Protein AF-A0A382SR97-F1 (afdb_monomer_lite)

pLDDT: mean 84.83, std 18.19, range [23.77, 98.75]

Secondary structure (DSSP, 8-state):
--BTTS-EEBSS-BPPPPEEEB--TT-B-SEE-TTT-EEBSPPSS-B-TT-EEEETTS-EEEE-S-B-TT-SEE-EEEESSPBPTT-EEEE-EEEEBPPP---BBSS-B---EEEB--TT-B-TT-SEEEBSPPSS-B-TT-EEE-TTS-EEEESS-B-TT--EEEEEEESS-B-TTPEEEEEEEEEBSPPSS---TT-EEEBTTS-EEEESS-PPTT-SEEEEEESS-B-TTPBB----SPB-TT-EEEETTS-EEEESS-B-TT-SEEEEEESS-B-TTPEEEETT---TTTTGGGTS--------

Organism: NCBI:txid408172

Radius of gyration: 26.53 Å; chains: 1; bounding box: 57×34×73 Å

Sequence (308 aa):
IKLVSEPITSNGSKSASNSVSVNNSAGYAIGDYTSSGITVDATSAAFSSSDKIYFDNGAVFTVSANANSGVTTLYGTLADASLTNDETGFEAGTFSISSTVSLTAAASATAKSAQINYSSGYSNGATELTVDSLGAALSSGDVFRFGNGATFTLSANAAQNATTLTGTLSGGAVADDEVGYLVQNITVGSNSYDFAIGDRIRFANGGILNLTTNPASSATTLTGSLSHDLANGEATVSRREAFLSGQMFHFANGAKLTLTAAAAASSTSLTGYWDSAVTDTEEGDQGYLSRGNDILYSLNGGDILTSH

Foldseek 3Di:
DAAQLEWKFFAFWDFFFFKWFFADQVWFFFFFQQPPFGFTAQGQAKDAQQWWWAWPVGKIWGFHHTGGGGDRTTGTGIDDGIGHGRTMTGTKDKGFIDFRWKKWFQAKDAKWKWFAADQAFFWFFDFKTFTAFTQAKDAQQWWWAWPQGKIWGARGIDGGGDRMGGTGIHDGIGHHRIMTITWDKTFIAFTQAFAAQQHWWAWPVGKIFHAHHGDGGGDRITTGGILGIHHRGIMTDHQPDKAAQQWWWAKPVRKIWGFHHIGGSRDRMTMTGINGMDGRPIITDTDDDPVVPVVVSVGNSDDDPDDD

Structure (mmCIF, N/CA/C/O backbone):
data_AF-A0A382SR97-F1
#
_entry.id   AF-A0A382SR97-F1
#
loop_
_atom_site.group_PDB
_atom_site.id
_atom_site.type_symbol
_atom_site.label_atom_id
_atom_site.label_alt_id
_atom_site.label_comp_id
_atom_site.label_asym_id
_atom_site.label_entity_id
_atom_site.label_seq_id
_atom_site.pdbx_PDB_ins_code
_atom_site.Cartn_x
_atom_site.Cartn_y
_atom_site.Cartn_z
_atom_site.occupancy
_atom_site.B_iso_or_equiv
_atom_site.auth_seq_id
_atom_site.auth_comp_id
_atom_site.auth_asym_id
_atom_site.auth_atom_id
_atom_site.pdbx_PDB_model_num
ATOM 1 N N . ILE A 1 1 ? -0.573 -7.291 8.921 1.00 46.22 1 ILE A N 1
ATOM 2 C CA . ILE A 1 1 ? -1.569 -6.245 9.262 1.00 46.22 1 ILE A CA 1
ATOM 3 C C . ILE A 1 1 ? -1.281 -5.036 8.380 1.00 46.22 1 ILE A C 1
ATOM 5 O O . ILE A 1 1 ? -0.197 -4.469 8.481 1.00 46.22 1 ILE A O 1
ATOM 9 N N . LYS A 1 2 ? -2.192 -4.702 7.467 1.00 54.09 2 LYS A N 1
ATOM 10 C CA . LYS A 1 2 ? -1.978 -3.723 6.394 1.00 54.09 2 LYS A CA 1
ATOM 11 C C . LYS A 1 2 ? -2.344 -2.304 6.849 1.00 54.09 2 LYS A C 1
ATOM 13 O O . LYS A 1 2 ? -3.259 -2.139 7.651 1.00 54.09 2 LYS A O 1
ATOM 18 N N . LEU A 1 3 ? -1.605 -1.298 6.384 1.00 56.97 3 LEU A N 1
ATOM 19 C CA . LEU A 1 3 ? -1.982 0.119 6.473 1.00 56.97 3 LEU A CA 1
ATOM 20 C C . LEU A 1 3 ? -2.523 0.519 5.099 1.00 56.97 3 LEU A C 1
ATOM 22 O O . LEU A 1 3 ? -1.780 0.486 4.125 1.00 56.97 3 LEU A O 1
ATOM 26 N N . VAL A 1 4 ? -3.816 0.827 4.993 1.00 57.41 4 VAL A N 1
ATOM 27 C CA . VAL A 1 4 ? -4.488 0.967 3.681 1.00 57.41 4 VAL A CA 1
ATOM 28 C C . VAL A 1 4 ? -4.300 2.335 3.045 1.00 57.41 4 VAL A C 1
ATOM 30 O O . VAL A 1 4 ? -4.585 2.516 1.868 1.00 57.41 4 VAL A O 1
ATOM 33 N N . SER A 1 5 ? -3.776 3.311 3.777 1.00 52.31 5 SER A N 1
ATOM 34 C CA . SER A 1 5 ? -3.445 4.610 3.193 1.00 52.31 5 SER A CA 1
ATOM 35 C C . SER A 1 5 ? -2.114 4.621 2.423 1.00 52.31 5 SER A C 1
ATOM 37 O O . SER A 1 5 ? -1.724 5.656 1.878 1.00 52.31 5 SER A O 1
ATOM 39 N N . GLU A 1 6 ? -1.427 3.476 2.343 1.00 59.56 6 GLU A N 1
ATOM 40 C CA . GLU A 1 6 ? -0.064 3.354 1.818 1.00 59.56 6 GLU A CA 1
ATOM 41 C C . GLU A 1 6 ? 0.193 2.310 0.702 1.00 59.56 6 GLU A C 1
ATOM 43 O O . GLU A 1 6 ? 1.260 2.416 0.095 1.00 59.56 6 GLU A O 1
ATOM 48 N N . PRO A 1 7 ? -0.688 1.341 0.351 1.00 61.12 7 PRO A N 1
ATOM 49 C CA . PRO A 1 7 ? -0.354 0.347 -0.666 1.00 61.12 7 PRO A CA 1
ATOM 50 C C . PRO A 1 7 ? -0.312 0.979 -2.061 1.00 61.12 7 PRO A C 1
ATOM 52 O O . PRO A 1 7 ? -0.946 2.012 -2.318 1.00 61.12 7 PRO A O 1
ATOM 55 N N . ILE A 1 8 ? 0.407 0.338 -2.984 1.00 64.81 8 ILE A N 1
ATOM 56 C CA . ILE A 1 8 ? 0.270 0.590 -4.420 1.00 64.81 8 ILE A CA 1
ATOM 57 C C . ILE A 1 8 ? -0.565 -0.530 -5.049 1.00 64.81 8 ILE A C 1
ATOM 59 O O . ILE A 1 8 ? -0.300 -1.709 -4.829 1.00 64.81 8 ILE A O 1
ATOM 63 N N . THR A 1 9 ? -1.573 -0.167 -5.840 1.00 70.00 9 THR A N 1
ATOM 64 C CA . THR A 1 9 ? -2.271 -1.110 -6.727 1.00 70.00 9 THR A CA 1
ATOM 65 C C . THR A 1 9 ? -2.050 -0.691 -8.165 1.00 70.00 9 THR A C 1
ATOM 67 O O . THR A 1 9 ? -2.031 0.507 -8.478 1.00 70.00 9 THR A O 1
ATOM 70 N N . SER A 1 10 ? -1.847 -1.671 -9.043 1.00 68.81 10 SER A N 1
ATOM 71 C CA . SER A 1 10 ? -1.799 -1.398 -10.476 1.00 68.81 10 SER A CA 1
ATOM 72 C C . SER A 1 10 ? -3.187 -0.947 -10.949 1.00 68.81 10 SER A C 1
ATOM 74 O O . SER A 1 10 ? -4.207 -1.476 -10.517 1.00 68.81 10 SER A O 1
ATOM 76 N N . ASN A 1 11 ? -3.250 0.079 -11.802 1.00 71.25 11 ASN A N 1
ATOM 77 C CA . ASN A 1 11 ? -4.510 0.492 -12.415 1.00 71.25 11 ASN A CA 1
ATOM 78 C C . ASN A 1 11 ? -4.646 -0.205 -13.778 1.00 71.25 11 ASN A C 1
ATOM 80 O O . ASN A 1 11 ? -4.033 0.216 -14.773 1.00 71.25 11 ASN A O 1
ATOM 84 N N . GLY A 1 12 ? -5.402 -1.302 -13.790 1.00 70.56 12 GLY A N 1
ATOM 85 C CA . GLY A 1 12 ? -5.549 -2.205 -14.932 1.00 70.56 12 GLY A CA 1
ATOM 86 C C . GLY A 1 12 ? -4.454 -3.277 -14.987 1.00 70.56 12 GLY A C 1
ATOM 87 O O . GLY A 1 12 ? -3.324 -3.044 -14.556 1.00 70.56 12 GLY A O 1
ATOM 88 N N . SER A 1 13 ? -4.784 -4.439 -15.561 1.00 74.06 13 SER A N 1
ATOM 89 C CA . SER A 1 13 ? -3.815 -5.522 -15.762 1.00 74.06 13 SER A CA 1
ATOM 90 C C . SER A 1 13 ? -2.600 -5.040 -16.565 1.00 74.06 13 SER A C 1
ATOM 92 O O . SER A 1 13 ? -2.731 -4.283 -17.535 1.00 74.06 13 SER A O 1
ATOM 94 N N . LYS A 1 14 ? -1.409 -5.474 -16.149 1.00 80.81 14 LYS A N 1
ATOM 95 C CA . LYS A 1 14 ? -0.132 -5.211 -16.813 1.00 80.81 14 LYS A CA 1
ATOM 96 C C . LYS A 1 14 ? 0.439 -6.524 -17.330 1.00 80.81 14 LYS A C 1
ATOM 98 O O . LYS A 1 14 ? 0.508 -7.512 -16.605 1.00 80.81 14 LYS A O 1
ATOM 103 N N . SER A 1 15 ? 0.836 -6.533 -18.599 1.00 83.50 15 SER A N 1
ATOM 104 C CA . SER A 1 15 ? 1.659 -7.617 -19.144 1.00 83.50 15 SER A CA 1
ATOM 105 C C . SER A 1 15 ? 3.093 -7.481 -18.635 1.00 83.50 15 SER A C 1
ATOM 107 O O . SER A 1 15 ? 3.502 -6.386 -18.244 1.00 83.50 15 SER A O 1
ATOM 109 N N . ALA A 1 16 ? 3.846 -8.581 -18.662 1.00 86.00 16 ALA A N 1
ATOM 110 C CA . ALA A 1 16 ? 5.285 -8.536 -18.427 1.00 86.00 16 ALA A CA 1
ATOM 111 C C . ALA A 1 16 ? 5.960 -7.568 -19.413 1.00 86.00 16 ALA A C 1
ATOM 113 O O . ALA A 1 16 ? 5.495 -7.416 -20.549 1.00 86.00 16 ALA A O 1
ATOM 114 N N . SER A 1 17 ? 7.046 -6.928 -18.980 1.00 91.38 17 SER A N 1
ATOM 115 C CA . SER A 1 17 ? 7.861 -6.103 -19.869 1.00 91.38 17 SER A CA 1
ATOM 116 C C . SER A 1 17 ? 8.470 -6.957 -20.980 1.00 91.38 17 SER A C 1
ATOM 118 O O . SER A 1 17 ? 8.806 -8.125 -20.769 1.00 91.38 17 SER A O 1
ATOM 120 N N . ASN A 1 18 ? 8.663 -6.362 -22.159 1.00 93.44 18 ASN A N 1
ATOM 121 C CA . ASN A 1 18 ? 9.429 -7.005 -23.221 1.00 93.44 18 ASN A CA 1
ATOM 122 C C . ASN A 1 18 ? 10.846 -7.286 -22.714 1.00 93.44 18 ASN A C 1
ATOM 124 O O . ASN A 1 18 ? 11.480 -6.403 -22.133 1.00 93.44 18 ASN A O 1
ATOM 128 N N . SER A 1 19 ? 11.337 -8.503 -22.931 1.00 94.19 19 SER A N 1
ATOM 129 C CA . SER A 1 19 ? 12.650 -8.932 -22.455 1.00 94.19 19 SER A CA 1
ATOM 130 C C . SER A 1 19 ? 13.632 -9.151 -23.602 1.00 94.19 19 SER A C 1
ATOM 132 O O . SER A 1 19 ? 13.249 -9.471 -24.731 1.00 94.19 19 SER A O 1
ATOM 134 N N . VAL A 1 20 ? 14.916 -9.010 -23.294 1.00 96.06 20 VAL A N 1
ATOM 135 C CA . VAL A 1 20 ? 16.043 -9.263 -24.193 1.00 96.06 20 VAL A CA 1
ATOM 136 C C . VAL A 1 20 ? 17.091 -10.064 -23.438 1.00 96.06 20 VAL A C 1
ATOM 138 O O . VAL A 1 20 ? 17.477 -9.663 -22.345 1.00 96.06 20 VAL A O 1
ATOM 141 N N . SER A 1 21 ? 17.579 -11.152 -24.031 1.00 96.69 21 SER A N 1
ATOM 142 C CA . SER A 1 21 ? 18.669 -11.957 -23.473 1.00 96.69 21 SER A CA 1
ATOM 143 C C . SER A 1 21 ? 19.904 -11.847 -24.361 1.00 96.69 21 SER A C 1
ATOM 145 O O . SER A 1 21 ? 19.817 -11.953 -25.587 1.00 96.69 21 SER A O 1
ATOM 147 N N . VAL A 1 22 ? 21.056 -11.572 -23.755 1.00 97.56 22 VAL A N 1
ATOM 148 C CA . VAL A 1 22 ? 22.325 -11.398 -24.471 1.00 97.56 22 VAL A CA 1
ATOM 149 C C . VAL A 1 22 ? 22.821 -12.741 -24.990 1.00 97.56 22 VAL A C 1
ATOM 151 O O . VAL A 1 22 ? 22.966 -13.686 -24.224 1.00 97.56 22 VAL A O 1
ATOM 154 N N . ASN A 1 23 ? 23.163 -12.800 -26.277 1.00 97.00 23 ASN A N 1
ATOM 155 C CA . ASN A 1 23 ? 23.680 -14.004 -26.925 1.00 97.00 23 ASN A CA 1
ATOM 156 C C . ASN A 1 23 ? 25.086 -13.735 -27.466 1.00 97.00 23 ASN A C 1
ATOM 158 O O . ASN A 1 23 ? 25.319 -13.573 -28.665 1.00 97.00 23 ASN A O 1
ATOM 162 N N . ASN A 1 24 ? 26.028 -13.587 -26.537 1.00 95.75 24 ASN A N 1
ATOM 163 C CA . ASN A 1 24 ? 27.437 -13.405 -26.836 1.00 95.75 24 ASN A CA 1
ATOM 164 C C . ASN A 1 24 ? 28.296 -13.898 -25.666 1.00 95.75 24 ASN A C 1
ATOM 166 O O . ASN A 1 24 ? 28.411 -13.229 -24.637 1.00 95.75 24 ASN A O 1
ATOM 170 N N . SER A 1 25 ? 28.995 -15.018 -25.866 1.00 93.81 25 SER A N 1
ATOM 171 C CA . SER A 1 25 ? 29.861 -15.633 -24.852 1.00 93.81 25 SER A CA 1
ATOM 172 C C . SER A 1 25 ? 30.984 -14.720 -24.349 1.00 93.81 25 SER A C 1
ATOM 174 O O . SER A 1 25 ? 31.491 -14.926 -23.251 1.00 93.81 25 SER A O 1
ATOM 176 N N . ALA A 1 26 ? 31.408 -13.737 -25.151 1.00 95.19 26 ALA A N 1
ATOM 177 C CA . ALA A 1 26 ? 32.443 -12.780 -24.761 1.00 95.19 26 ALA A CA 1
ATOM 178 C C . ALA A 1 26 ? 31.901 -11.593 -23.943 1.00 95.19 26 ALA A C 1
ATOM 180 O O . ALA A 1 26 ? 32.691 -10.859 -23.350 1.00 95.19 26 ALA A O 1
ATOM 181 N N . GLY A 1 27 ? 30.579 -11.400 -23.914 1.00 95.88 27 GLY A N 1
ATOM 182 C CA . GLY A 1 27 ? 29.942 -10.242 -23.295 1.00 95.88 27 GLY A CA 1
ATOM 183 C C . GLY A 1 27 ? 30.176 -8.926 -24.045 1.00 95.88 27 GLY A C 1
ATOM 184 O O . GLY A 1 27 ? 30.736 -8.887 -25.145 1.00 95.88 27 GLY A O 1
ATOM 185 N N . TYR A 1 28 ? 29.733 -7.829 -23.435 1.00 98.00 28 TYR A N 1
ATOM 186 C CA . TYR A 1 28 ? 29.874 -6.472 -23.962 1.00 98.00 28 TYR A CA 1
ATOM 187 C C . TYR A 1 28 ? 30.373 -5.522 -22.875 1.00 98.00 28 TYR A C 1
ATOM 189 O O . TYR A 1 28 ? 29.849 -5.502 -21.765 1.00 98.00 28 TYR A O 1
ATOM 197 N N . ALA A 1 29 ? 31.387 -4.717 -23.191 1.00 98.12 29 ALA A N 1
ATOM 198 C CA . ALA A 1 29 ? 31.819 -3.628 -22.322 1.00 98.12 29 ALA A CA 1
ATOM 199 C C . ALA A 1 29 ? 30.895 -2.412 -22.492 1.00 98.12 29 ALA A C 1
ATOM 201 O O . ALA A 1 29 ? 30.231 -2.272 -23.512 1.00 98.12 29 ALA A O 1
ATOM 202 N N . ILE A 1 30 ? 30.888 -1.500 -21.521 1.00 98.44 30 ILE A N 1
ATOM 203 C CA . ILE A 1 30 ? 30.221 -0.196 -21.662 1.00 98.44 30 ILE A CA 1
ATOM 204 C C . ILE A 1 30 ? 30.732 0.496 -22.936 1.00 98.44 30 ILE A C 1
ATOM 206 O O . ILE A 1 30 ? 31.945 0.578 -23.148 1.00 98.44 30 ILE A O 1
ATOM 210 N N . GLY A 1 31 ? 29.830 0.996 -23.784 1.00 98.19 31 GLY A N 1
ATOM 211 C CA . GLY A 1 31 ? 30.232 1.579 -25.061 1.00 98.19 31 GLY A CA 1
ATOM 212 C C . GLY A 1 31 ? 29.109 1.862 -26.056 1.00 98.19 31 GLY A C 1
ATOM 213 O O . GLY A 1 31 ? 27.933 1.590 -25.820 1.00 98.19 31 GLY A O 1
ATOM 214 N N . ASP A 1 32 ? 29.513 2.434 -27.189 1.00 98.38 32 ASP A N 1
ATOM 215 C CA . ASP A 1 32 ? 28.656 2.750 -28.331 1.00 98.38 32 ASP A CA 1
ATOM 216 C C . ASP A 1 32 ? 28.604 1.562 -29.307 1.00 98.38 32 ASP A C 1
ATOM 218 O O . ASP A 1 32 ? 29.614 1.159 -29.889 1.00 98.38 32 ASP A O 1
ATOM 222 N N . TYR A 1 33 ? 27.401 1.025 -29.485 1.00 98.25 33 TYR A N 1
ATOM 223 C CA . TYR A 1 33 ? 27.060 -0.068 -30.390 1.00 98.25 33 TYR A CA 1
ATOM 224 C C . TYR A 1 33 ? 26.036 0.372 -31.447 1.00 98.25 33 TYR A C 1
ATOM 226 O O . TYR A 1 33 ? 25.345 -0.454 -32.040 1.00 98.25 33 TYR A O 1
ATOM 234 N N . THR A 1 34 ? 25.922 1.673 -31.719 1.00 98.00 34 THR A N 1
ATOM 235 C CA . THR A 1 34 ? 24.974 2.231 -32.699 1.00 98.00 34 THR A CA 1
ATOM 236 C C . THR A 1 34 ? 25.256 1.765 -34.128 1.00 98.00 34 THR A C 1
ATOM 238 O O . THR A 1 34 ? 24.343 1.706 -34.946 1.00 98.00 34 THR A O 1
ATOM 241 N N . SER A 1 35 ? 26.509 1.401 -34.429 1.00 97.06 35 SER A N 1
ATOM 242 C CA . SER A 1 35 ? 26.933 0.888 -35.743 1.00 97.06 35 SER A CA 1
ATOM 243 C C . SER A 1 35 ? 27.244 -0.612 -35.748 1.00 97.06 35 SER A C 1
ATOM 245 O O . SER A 1 35 ? 27.036 -1.277 -36.759 1.00 97.06 35 SER A O 1
ATOM 247 N N . SER A 1 36 ? 27.763 -1.151 -34.642 1.00 97.06 36 SER A N 1
ATOM 248 C CA . SER A 1 36 ? 28.181 -2.557 -34.525 1.00 97.06 36 SER A CA 1
ATOM 249 C C . SER A 1 36 ? 27.084 -3.477 -33.988 1.00 97.06 36 SER A C 1
ATOM 251 O O . SER A 1 36 ? 27.059 -4.650 -34.349 1.00 97.06 36 SER A O 1
ATOM 253 N N . GLY A 1 37 ? 26.174 -2.944 -33.171 1.00 97.69 37 GLY A N 1
ATOM 254 C CA . GLY A 1 37 ? 25.122 -3.690 -32.493 1.00 97.69 37 GLY A CA 1
ATOM 255 C C . GLY A 1 37 ? 25.623 -4.602 -31.367 1.00 97.69 37 GLY A C 1
ATOM 256 O O . GLY A 1 37 ? 26.807 -4.936 -31.273 1.00 97.69 37 GLY A O 1
ATOM 257 N N . ILE A 1 38 ? 24.692 -5.020 -30.512 1.00 98.25 38 ILE A N 1
ATOM 258 C CA . ILE A 1 38 ? 24.853 -6.149 -29.592 1.00 98.25 38 ILE A CA 1
ATOM 259 C C . ILE A 1 38 ? 24.057 -7.345 -30.118 1.00 98.25 38 ILE A C 1
ATOM 261 O O . ILE A 1 38 ? 22.983 -7.175 -30.696 1.00 98.25 38 ILE A O 1
ATOM 265 N N . THR A 1 39 ? 24.588 -8.551 -29.934 1.00 98.12 39 THR A N 1
ATOM 266 C CA . THR A 1 39 ? 23.937 -9.805 -30.328 1.00 98.12 39 THR A CA 1
ATOM 267 C C . THR A 1 39 ? 23.074 -10.301 -29.182 1.00 98.12 39 THR A C 1
ATOM 269 O O . THR A 1 39 ? 23.515 -10.356 -28.032 1.00 98.12 39 THR A O 1
ATOM 272 N N . VAL A 1 40 ? 21.834 -10.638 -29.509 1.00 97.88 40 VAL A N 1
ATOM 273 C CA . VAL A 1 40 ? 20.799 -11.054 -28.565 1.00 97.88 40 VAL A CA 1
ATOM 274 C C . VAL A 1 40 ? 20.074 -12.268 -29.120 1.00 97.88 40 VAL A C 1
ATOM 276 O O . VAL A 1 40 ? 20.102 -12.521 -30.330 1.00 97.88 40 VAL A O 1
ATOM 279 N N . ASP A 1 41 ? 19.405 -13.006 -28.245 1.00 97.88 41 ASP A N 1
ATOM 280 C CA . ASP A 1 41 ? 18.413 -13.974 -28.691 1.00 97.88 41 ASP A CA 1
ATOM 281 C C . ASP A 1 41 ? 17.310 -13.278 -29.490 1.00 97.88 41 ASP A C 1
ATOM 283 O O . ASP A 1 41 ? 17.036 -12.089 -29.304 1.00 97.88 41 ASP A O 1
ATOM 287 N N . ALA A 1 42 ? 16.686 -14.023 -30.406 1.00 97.56 42 ALA A N 1
ATOM 288 C CA . ALA A 1 42 ? 15.633 -13.485 -31.256 1.00 97.56 42 ALA A CA 1
ATOM 289 C C . ALA A 1 42 ? 14.538 -12.832 -30.398 1.00 97.56 42 ALA A C 1
ATOM 291 O O . ALA A 1 42 ? 13.889 -13.504 -29.593 1.00 97.56 42 ALA A O 1
ATOM 292 N N . THR A 1 43 ? 14.333 -11.524 -30.567 1.00 96.62 43 THR A N 1
ATOM 293 C CA . THR A 1 43 ? 13.405 -10.773 -29.715 1.00 96.62 43 THR A CA 1
ATOM 294 C C . THR A 1 43 ? 11.963 -11.245 -29.902 1.00 96.62 43 THR A C 1
ATOM 296 O O . THR A 1 43 ? 11.517 -11.516 -31.016 1.00 96.62 43 THR A O 1
ATOM 299 N N . SER A 1 44 ? 11.181 -11.303 -28.825 1.00 93.38 44 SER A N 1
ATOM 300 C CA . SER A 1 44 ? 9.750 -11.641 -28.900 1.00 93.38 44 SER A CA 1
ATOM 301 C C . SER A 1 44 ? 8.867 -10.444 -29.280 1.00 93.38 44 SER A C 1
ATOM 303 O O . SER A 1 44 ? 7.723 -10.629 -29.695 1.00 93.38 44 SER A O 1
ATOM 305 N N . ALA A 1 45 ? 9.407 -9.226 -29.183 1.00 94.62 45 ALA A N 1
ATOM 306 C CA . ALA A 1 45 ? 8.716 -7.968 -29.434 1.00 94.62 45 ALA A CA 1
ATOM 307 C C . ALA A 1 45 ? 9.582 -6.985 -30.239 1.00 94.62 45 ALA A C 1
ATOM 309 O O . ALA A 1 45 ? 10.790 -7.177 -30.409 1.00 94.62 45 ALA A O 1
ATOM 310 N N . ALA A 1 46 ? 8.933 -5.950 -30.770 1.00 96.06 46 ALA A N 1
ATOM 311 C CA . ALA A 1 46 ? 9.601 -4.827 -31.415 1.00 96.06 46 ALA A CA 1
ATOM 312 C C . ALA A 1 46 ? 10.068 -3.803 -30.370 1.00 96.06 46 ALA A C 1
ATOM 314 O O . ALA A 1 46 ? 9.400 -3.623 -29.357 1.00 96.06 46 ALA A O 1
ATOM 315 N N . PHE A 1 47 ? 11.163 -3.106 -30.672 1.00 96.88 47 PHE A N 1
ATOM 316 C CA . PHE A 1 47 ? 11.711 -2.009 -29.873 1.00 96.88 47 PHE A CA 1
ATOM 317 C C . PHE A 1 47 ? 11.807 -0.751 -30.731 1.00 96.88 47 PHE A C 1
ATOM 319 O O . PHE A 1 47 ? 12.156 -0.802 -31.913 1.00 96.88 47 PHE A O 1
ATOM 326 N N . SER A 1 48 ? 11.505 0.392 -30.145 1.00 97.50 48 SER A N 1
ATOM 327 C CA . SER A 1 48 ? 11.624 1.708 -30.752 1.00 97.50 48 SER A CA 1
ATOM 328 C C . SER A 1 48 ? 12.968 2.348 -30.422 1.00 97.50 48 SER A C 1
ATOM 330 O O . SER A 1 48 ? 13.619 2.063 -29.418 1.00 97.50 48 SER A O 1
ATOM 332 N N . SER A 1 49 ? 13.396 3.269 -31.283 1.00 97.12 49 SER A N 1
ATOM 333 C CA . SER A 1 49 ? 14.495 4.169 -30.954 1.00 97.12 49 SER A CA 1
ATOM 334 C C . SER A 1 49 ? 14.210 4.893 -29.635 1.00 97.12 49 SER A C 1
ATOM 336 O O . SER A 1 49 ? 13.120 5.422 -29.437 1.00 97.12 49 SER A O 1
ATOM 338 N N . SER A 1 50 ? 15.242 4.989 -28.799 1.00 96.38 50 SER A N 1
ATOM 339 C CA . SER A 1 50 ? 15.246 5.561 -27.449 1.00 96.38 50 SER A CA 1
ATOM 340 C C . SER A 1 50 ? 14.609 4.711 -26.349 1.00 96.38 50 SER A C 1
ATOM 342 O O . SER A 1 50 ? 14.653 5.138 -25.191 1.00 96.38 50 SER A O 1
ATOM 344 N N . ASP A 1 51 ? 14.120 3.508 -26.658 1.00 96.62 51 ASP A N 1
ATOM 345 C CA . ASP A 1 51 ? 13.734 2.550 -25.621 1.00 96.62 51 ASP A CA 1
ATOM 346 C C . ASP A 1 51 ? 14.944 2.193 -24.755 1.00 96.62 51 ASP A C 1
ATOM 348 O O . ASP A 1 51 ? 16.084 2.103 -25.231 1.00 96.62 51 ASP A O 1
ATOM 352 N N . LYS A 1 52 ? 14.690 2.002 -23.460 1.00 96.94 52 LYS A N 1
ATOM 353 C CA . LYS A 1 52 ? 15.705 1.620 -22.479 1.00 96.94 52 LYS A CA 1
ATOM 354 C C . LYS A 1 52 ? 15.434 0.218 -21.965 1.00 96.94 52 LYS A C 1
ATOM 356 O O . LYS A 1 52 ? 14.362 -0.046 -21.422 1.00 96.94 52 LYS A O 1
ATOM 361 N N . ILE A 1 53 ? 16.443 -0.634 -22.090 1.00 97.00 53 ILE A N 1
ATOM 362 C CA . ILE A 1 53 ? 16.453 -2.001 -21.579 1.00 97.00 53 ILE A CA 1
ATOM 363 C C . ILE A 1 53 ? 17.355 -2.028 -20.345 1.00 97.00 53 ILE A C 1
ATOM 365 O O . ILE A 1 53 ? 18.529 -1.664 -20.428 1.00 97.00 53 ILE A O 1
ATOM 369 N N . TYR A 1 54 ? 16.790 -2.433 -19.212 1.00 95.50 54 TYR A N 1
ATOM 370 C CA . TYR A 1 54 ? 17.467 -2.514 -17.920 1.00 95.50 54 TYR A CA 1
ATOM 371 C C . TYR A 1 54 ? 17.797 -3.970 -17.618 1.00 95.50 54 TYR A C 1
ATOM 373 O O . TYR A 1 54 ? 16.889 -4.796 -17.567 1.00 95.50 54 TYR A O 1
ATOM 381 N N . PHE A 1 55 ? 19.077 -4.275 -17.432 1.00 94.31 55 PHE A N 1
ATOM 382 C CA . PHE A 1 55 ? 19.561 -5.624 -17.144 1.00 94.31 55 PHE A CA 1
ATOM 383 C C . PHE A 1 55 ? 19.690 -5.864 -15.641 1.00 94.31 55 PHE A C 1
ATOM 385 O O . PHE A 1 55 ? 19.879 -4.922 -14.867 1.00 94.31 55 PHE A O 1
ATOM 392 N N . ASP A 1 56 ? 19.621 -7.132 -15.238 1.00 87.62 56 ASP A N 1
ATOM 393 C CA . ASP A 1 56 ? 19.643 -7.541 -13.827 1.00 87.62 56 ASP A CA 1
ATOM 394 C C . ASP A 1 56 ? 20.907 -7.082 -13.075 1.00 87.62 56 ASP A C 1
ATOM 396 O O . ASP A 1 56 ? 20.848 -6.779 -11.882 1.00 87.62 56 ASP A O 1
ATOM 400 N N . ASN A 1 57 ? 22.049 -6.963 -13.760 1.00 89.50 57 ASN A N 1
ATOM 401 C CA . ASN A 1 57 ? 23.287 -6.433 -13.177 1.00 89.50 57 ASN A CA 1
ATOM 402 C C . ASN A 1 57 ? 23.361 -4.896 -13.088 1.00 89.50 57 ASN A C 1
ATOM 404 O O . ASN A 1 57 ? 24.381 -4.355 -12.655 1.00 89.50 57 ASN A O 1
ATOM 408 N N . GLY A 1 58 ? 22.305 -4.190 -13.497 1.00 90.94 58 GLY A N 1
ATOM 409 C CA . GLY A 1 58 ? 22.229 -2.732 -13.502 1.00 90.94 58 GLY A CA 1
ATOM 410 C C . GLY A 1 58 ? 22.713 -2.060 -14.788 1.00 90.94 58 GLY A C 1
ATOM 411 O O . GLY A 1 58 ? 22.691 -0.833 -14.849 1.00 90.94 58 GLY A O 1
ATOM 412 N N . ALA A 1 59 ? 23.124 -2.811 -15.815 1.00 95.81 59 ALA A N 1
ATOM 413 C CA . ALA A 1 59 ? 23.434 -2.230 -17.116 1.00 95.81 59 ALA A CA 1
ATOM 414 C C . ALA A 1 59 ? 22.180 -1.642 -17.777 1.00 95.81 59 ALA A C 1
ATOM 416 O O . ALA A 1 59 ? 21.071 -2.171 -17.641 1.00 95.81 59 ALA A O 1
ATOM 417 N N . VAL A 1 60 ? 22.366 -0.573 -18.551 1.00 97.31 60 VAL A N 1
ATOM 418 C CA . VAL A 1 60 ? 21.286 0.070 -19.307 1.00 97.31 60 VAL A CA 1
ATOM 419 C C . VAL A 1 60 ? 21.676 0.158 -20.773 1.00 97.31 60 VAL A C 1
ATOM 421 O O . VAL A 1 60 ? 22.670 0.792 -21.126 1.00 97.31 60 VAL A O 1
ATOM 424 N N . PHE A 1 61 ? 20.869 -0.445 -21.642 1.00 98.25 61 PHE A N 1
ATOM 425 C CA . PHE A 1 61 ? 21.020 -0.321 -23.088 1.00 98.25 61 PHE A CA 1
ATOM 426 C C . PHE A 1 61 ? 19.950 0.612 -23.649 1.00 98.25 61 PHE A C 1
ATOM 428 O O . PHE A 1 61 ? 18.756 0.363 -23.491 1.00 98.25 61 PHE A O 1
ATOM 435 N N . THR A 1 62 ? 20.375 1.694 -24.304 1.00 98.12 62 THR A N 1
ATOM 436 C CA . THR A 1 62 ? 19.469 2.622 -24.997 1.00 98.12 62 THR A CA 1
ATOM 437 C C . THR A 1 62 ? 19.472 2.315 -26.486 1.00 98.12 62 THR A C 1
ATOM 439 O O . THR A 1 62 ? 20.493 2.503 -27.149 1.00 98.12 62 THR A O 1
ATOM 442 N N . VAL A 1 63 ? 18.335 1.865 -27.011 1.00 98.06 63 VAL A N 1
ATOM 443 C CA . VAL A 1 63 ? 18.161 1.504 -28.422 1.00 98.06 63 VAL A CA 1
ATOM 444 C C . VAL A 1 63 ? 18.308 2.752 -29.298 1.00 98.06 63 VAL A C 1
ATOM 446 O O . VAL A 1 63 ? 17.716 3.792 -29.019 1.00 98.06 63 VAL A O 1
ATOM 449 N N . SER A 1 64 ? 19.091 2.682 -30.373 1.00 98.19 64 SER A N 1
ATOM 450 C CA . SER A 1 64 ? 19.340 3.821 -31.273 1.00 98.19 64 SER A CA 1
ATOM 451 C C . SER A 1 64 ? 18.551 3.781 -32.579 1.00 98.19 64 SER A C 1
ATOM 453 O O . SER A 1 64 ? 18.570 4.755 -33.328 1.00 98.19 64 SER A O 1
ATOM 455 N N . ALA A 1 65 ? 17.896 2.662 -32.891 1.00 96.12 65 ALA A N 1
ATOM 456 C CA . ALA A 1 65 ? 17.096 2.491 -34.099 1.00 96.12 65 ALA A CA 1
ATOM 457 C C . ALA A 1 65 ? 15.963 1.489 -33.864 1.00 96.12 65 ALA A C 1
ATOM 459 O O . ALA A 1 65 ? 16.136 0.526 -33.122 1.00 96.12 65 ALA A O 1
ATOM 460 N N . ASN A 1 66 ? 14.826 1.694 -34.533 1.00 97.38 66 ASN A N 1
ATOM 461 C CA . ASN A 1 66 ? 13.694 0.774 -34.442 1.00 97.38 66 ASN A CA 1
ATOM 462 C C . ASN A 1 66 ? 14.110 -0.645 -34.862 1.00 97.38 66 ASN A C 1
ATOM 464 O O . ASN A 1 66 ? 14.745 -0.835 -35.902 1.00 97.38 66 ASN A O 1
ATOM 468 N N . ALA A 1 67 ? 13.683 -1.630 -34.086 1.00 96.94 67 ALA A N 1
ATOM 469 C CA . ALA A 1 67 ? 13.919 -3.044 -34.299 1.00 96.94 67 ALA A CA 1
ATOM 470 C C . ALA A 1 67 ? 12.581 -3.790 -34.317 1.00 96.94 67 ALA A C 1
ATOM 472 O O . ALA A 1 67 ? 11.762 -3.638 -33.415 1.00 96.94 67 ALA A O 1
ATOM 473 N N . ASN A 1 68 ? 12.347 -4.602 -35.347 1.00 96.81 68 ASN A N 1
ATOM 474 C CA . ASN A 1 68 ? 11.158 -5.455 -35.410 1.00 96.81 68 ASN A CA 1
ATOM 475 C C . ASN A 1 68 ? 11.291 -6.648 -34.447 1.00 96.81 68 ASN A C 1
ATOM 477 O O . ASN A 1 68 ? 12.390 -6.982 -34.012 1.00 96.81 68 ASN A O 1
ATOM 481 N N . SER A 1 69 ? 10.187 -7.337 -34.159 1.00 96.88 69 SER A N 1
ATOM 482 C CA . SER A 1 69 ? 10.240 -8.627 -33.461 1.00 96.88 69 SER A CA 1
ATOM 483 C C . SER A 1 69 ? 11.061 -9.652 -34.248 1.00 96.88 69 SER A C 1
ATOM 485 O O . SER A 1 69 ? 10.945 -9.729 -35.474 1.00 96.88 69 SER A O 1
ATOM 487 N N . GLY A 1 70 ? 11.824 -10.480 -33.543 1.00 97.12 70 GLY A N 1
ATOM 488 C CA . GLY A 1 70 ? 12.618 -11.573 -34.096 1.00 97.12 70 GLY A CA 1
ATOM 489 C C . GLY A 1 70 ? 14.021 -11.167 -34.540 1.00 97.12 70 GLY A C 1
ATOM 490 O O . GLY A 1 70 ? 14.710 -11.979 -35.155 1.00 97.12 70 GLY A O 1
ATOM 491 N N . VAL A 1 71 ? 14.461 -9.935 -34.261 1.00 98.00 71 VAL A N 1
ATOM 492 C CA . VAL A 1 71 ? 15.846 -9.538 -34.545 1.00 98.00 71 VAL A CA 1
ATOM 493 C C . VAL A 1 71 ? 16.808 -10.211 -33.570 1.00 98.00 71 VAL A C 1
ATOM 495 O O . VAL A 1 71 ? 16.475 -10.430 -32.411 1.00 98.00 71 VAL A O 1
ATOM 498 N N . THR A 1 72 ? 18.021 -10.496 -34.032 1.00 98.06 72 THR A N 1
ATOM 499 C CA . THR A 1 72 ? 19.124 -11.038 -33.214 1.00 98.06 72 THR A CA 1
ATOM 500 C C . THR A 1 72 ? 20.223 -10.002 -32.971 1.00 98.06 72 THR A C 1
ATOM 502 O O . THR A 1 72 ? 21.308 -10.320 -32.484 1.00 98.06 72 THR A O 1
ATOM 505 N N . THR A 1 73 ? 19.986 -8.753 -33.372 1.00 98.00 73 THR A N 1
ATOM 506 C CA . THR A 1 73 ? 20.931 -7.647 -33.217 1.00 98.00 73 THR A CA 1
ATOM 507 C C . THR A 1 73 ? 20.174 -6.380 -32.858 1.00 98.00 73 THR A C 1
ATOM 509 O O . THR A 1 73 ? 19.229 -6.007 -33.555 1.00 98.00 73 THR A O 1
ATOM 512 N N . LEU A 1 74 ? 20.606 -5.714 -31.789 1.00 98.25 74 LEU A N 1
ATOM 513 C CA . LEU A 1 74 ? 20.091 -4.414 -31.368 1.00 98.25 74 LEU A CA 1
ATOM 514 C C . LEU A 1 74 ? 21.199 -3.368 -31.446 1.00 98.25 74 LEU A C 1
ATOM 516 O O . LEU A 1 74 ? 22.310 -3.594 -30.976 1.00 98.25 74 LEU A O 1
ATOM 520 N N . TYR A 1 75 ? 20.890 -2.214 -32.028 1.00 98.56 75 TYR A N 1
ATOM 521 C CA . TYR A 1 75 ? 21.809 -1.081 -32.128 1.00 98.56 75 TYR A CA 1
ATOM 522 C C . TYR A 1 75 ? 21.509 -0.082 -31.020 1.00 98.56 75 TYR A C 1
ATOM 524 O O . TYR A 1 75 ? 20.338 0.179 -30.735 1.00 98.56 75 TYR A O 1
ATOM 532 N N . GLY A 1 76 ? 22.545 0.463 -30.387 1.00 98.38 76 GLY A N 1
ATOM 533 C CA . GLY A 1 76 ? 22.354 1.347 -29.243 1.00 98.38 76 GLY A CA 1
ATOM 534 C C . GLY A 1 76 ? 23.616 1.634 -28.451 1.00 98.38 76 GLY A C 1
ATOM 535 O O . GLY A 1 76 ? 24.716 1.293 -28.868 1.00 98.38 76 GLY A O 1
ATOM 536 N N . THR A 1 77 ? 23.447 2.250 -27.290 1.00 98.69 77 THR A N 1
ATOM 537 C CA . THR A 1 77 ? 24.544 2.563 -26.366 1.00 98.69 77 THR A CA 1
ATOM 538 C C . THR A 1 77 ? 24.349 1.790 -25.070 1.00 98.69 77 THR A C 1
ATOM 540 O O . THR A 1 77 ? 23.273 1.858 -24.476 1.00 98.69 77 THR A O 1
ATOM 543 N N . LEU A 1 78 ? 25.391 1.082 -24.629 1.00 98.50 78 LEU A N 1
ATOM 544 C CA . LEU A 1 78 ? 25.439 0.361 -23.360 1.00 98.50 78 LEU A CA 1
ATOM 545 C C . LEU A 1 78 ? 26.122 1.221 -22.293 1.00 98.50 78 LEU A C 1
ATOM 547 O O . LEU A 1 78 ? 27.240 1.693 -22.509 1.00 98.50 78 LEU A O 1
ATOM 551 N N . ALA A 1 79 ? 25.468 1.392 -21.149 1.00 98.06 79 ALA A N 1
ATOM 552 C CA . ALA A 1 79 ? 25.928 2.192 -20.020 1.00 98.06 79 ALA A CA 1
ATOM 553 C C . ALA A 1 79 ? 25.828 1.429 -18.687 1.00 98.06 79 ALA A C 1
ATOM 555 O O . ALA A 1 79 ? 25.232 0.356 -18.610 1.00 98.06 79 ALA A O 1
ATOM 556 N N . ASP A 1 80 ? 26.404 2.034 -17.645 1.00 96.06 80 ASP A N 1
ATOM 557 C CA . ASP A 1 80 ? 26.337 1.670 -16.220 1.00 96.06 80 ASP A CA 1
ATOM 558 C C . ASP A 1 80 ? 27.022 0.354 -15.810 1.00 96.06 80 ASP A C 1
ATOM 560 O O . ASP A 1 80 ? 27.744 0.338 -14.812 1.00 96.06 80 ASP A O 1
ATOM 564 N N . ALA A 1 81 ? 26.909 -0.714 -16.602 1.00 97.00 81 ALA A N 1
ATOM 565 C CA . ALA A 1 81 ? 27.642 -1.962 -16.401 1.00 97.00 81 ALA A CA 1
ATOM 566 C C . ALA A 1 81 ? 27.913 -2.698 -17.727 1.00 97.00 81 ALA A C 1
ATOM 568 O O . ALA A 1 81 ? 27.307 -2.425 -18.763 1.00 97.00 81 ALA A O 1
ATOM 569 N N . SER A 1 82 ? 28.879 -3.620 -17.703 1.00 97.31 82 SER A N 1
ATOM 570 C CA . SER A 1 82 ? 29.119 -4.565 -18.802 1.00 97.31 82 SER A CA 1
ATOM 571 C C . SER A 1 82 ? 28.050 -5.656 -18.827 1.00 97.31 82 SER A C 1
ATOM 573 O O . SER A 1 82 ? 27.514 -5.991 -17.779 1.00 97.31 82 SER A O 1
ATOM 575 N N . LEU A 1 83 ? 27.811 -6.277 -19.979 1.00 97.81 83 LEU A N 1
ATOM 576 C CA . LEU A 1 83 ? 26.908 -7.422 -20.115 1.00 97.81 83 LEU A CA 1
ATOM 577 C C . LEU A 1 83 ? 27.679 -8.733 -20.222 1.00 97.81 83 LEU A C 1
ATOM 579 O O . LEU A 1 83 ? 28.708 -8.797 -20.901 1.00 97.81 83 LEU A O 1
ATOM 583 N N . THR A 1 84 ? 27.142 -9.783 -19.610 1.00 96.94 84 THR A N 1
ATOM 584 C CA . THR A 1 84 ? 27.597 -11.167 -19.789 1.00 96.94 84 THR A CA 1
ATOM 585 C C . THR A 1 84 ? 26.651 -11.954 -20.701 1.00 96.94 84 THR A C 1
ATOM 587 O O . THR A 1 84 ? 25.602 -11.453 -21.101 1.00 96.94 84 THR A O 1
ATOM 590 N N . ASN A 1 85 ? 27.045 -13.166 -21.104 1.00 96.44 85 ASN A N 1
ATOM 591 C CA . ASN A 1 85 ? 26.156 -14.047 -21.864 1.00 96.44 85 ASN A CA 1
ATOM 592 C C . ASN A 1 85 ? 24.939 -14.449 -21.026 1.00 96.44 85 ASN A C 1
ATOM 594 O O . ASN A 1 85 ? 25.072 -14.625 -19.818 1.00 96.44 85 ASN A O 1
ATOM 598 N N . ASP A 1 86 ? 23.792 -14.633 -21.676 1.00 94.88 86 ASP A N 1
ATOM 599 C CA . ASP A 1 86 ? 22.503 -15.003 -21.074 1.00 94.88 86 ASP A CA 1
ATOM 600 C C . ASP A 1 86 ? 21.944 -13.974 -20.075 1.00 94.88 86 ASP A C 1
ATOM 602 O O . ASP A 1 86 ? 20.911 -14.196 -19.439 1.00 94.88 86 ASP A O 1
ATOM 606 N N . GLU A 1 87 ? 22.589 -12.812 -19.961 1.00 95.25 87 GLU A N 1
ATOM 607 C CA . GLU A 1 87 ? 22.089 -11.696 -19.174 1.00 95.25 87 GLU A CA 1
ATOM 608 C C . GLU A 1 87 ? 20.760 -11.222 -19.760 1.00 95.25 87 GLU A C 1
ATOM 610 O O . GLU A 1 87 ? 20.667 -10.925 -20.954 1.00 95.25 87 GLU A O 1
ATOM 615 N N . THR A 1 88 ? 19.729 -11.165 -18.920 1.00 93.88 88 THR A N 1
ATOM 616 C CA . THR A 1 88 ? 18.388 -10.757 -19.332 1.00 93.88 88 THR A CA 1
ATOM 617 C C . THR A 1 88 ? 18.117 -9.332 -18.875 1.00 93.88 88 THR A C 1
ATOM 619 O O . THR A 1 88 ? 18.475 -8.930 -17.768 1.00 93.88 88 THR A O 1
ATOM 622 N N . GLY A 1 89 ? 17.514 -8.548 -19.760 1.00 94.56 89 GLY A N 1
ATOM 623 C CA . GLY A 1 89 ? 17.058 -7.203 -19.471 1.00 94.56 89 GLY A CA 1
ATOM 624 C C . GLY A 1 89 ? 15.631 -6.979 -19.931 1.00 94.56 89 GLY A C 1
ATOM 625 O O . GLY A 1 89 ? 15.121 -7.691 -20.796 1.00 94.56 89 GLY A O 1
ATOM 626 N N . PHE A 1 90 ? 14.994 -5.974 -19.344 1.00 95.75 90 PHE A N 1
ATOM 627 C CA . PHE A 1 90 ? 13.586 -5.664 -19.542 1.00 95.75 90 PHE A CA 1
ATOM 628 C C . PHE A 1 90 ? 13.402 -4.223 -20.006 1.00 95.75 90 PHE A C 1
ATOM 630 O O . PHE A 1 90 ? 14.039 -3.295 -19.500 1.00 95.75 90 PHE A O 1
ATOM 637 N N . GLU A 1 91 ? 12.503 -4.032 -20.964 1.00 95.19 91 GLU A N 1
ATOM 638 C CA . GLU A 1 91 ? 12.072 -2.712 -21.403 1.00 95.19 91 GLU A CA 1
ATOM 639 C C . GLU A 1 91 ? 11.317 -1.999 -20.276 1.00 95.19 91 GLU A C 1
ATOM 641 O O . GLU A 1 91 ? 10.350 -2.531 -19.711 1.00 95.19 91 GLU A O 1
ATOM 646 N N . ALA A 1 92 ? 11.744 -0.780 -19.951 1.00 92.31 92 ALA A N 1
ATOM 647 C CA . ALA A 1 92 ? 10.999 0.054 -19.021 1.00 92.31 92 ALA A CA 1
ATOM 648 C C . ALA A 1 92 ? 9.767 0.665 -19.692 1.00 92.31 92 ALA A C 1
ATOM 650 O O . ALA A 1 92 ? 9.844 1.246 -20.771 1.00 92.31 92 ALA A O 1
ATOM 651 N N . GLY A 1 93 ? 8.645 0.617 -18.985 1.00 90.12 93 GLY A N 1
ATOM 652 C CA . GLY A 1 93 ? 7.410 1.291 -19.349 1.00 90.12 93 GLY A CA 1
ATOM 653 C C . GLY A 1 93 ? 6.964 2.275 -18.274 1.00 90.12 93 GLY A C 1
ATOM 654 O O . GLY A 1 93 ? 7.450 2.288 -17.141 1.00 90.12 93 GLY A O 1
ATOM 655 N N . THR A 1 94 ? 5.987 3.105 -18.629 1.00 89.12 94 THR A N 1
ATOM 656 C CA . THR A 1 94 ? 5.237 3.903 -17.655 1.00 89.12 94 THR A CA 1
ATOM 657 C C . THR A 1 94 ? 3.875 3.264 -17.452 1.00 89.12 94 THR A C 1
ATOM 659 O O . THR A 1 94 ? 3.184 2.948 -18.420 1.00 89.12 94 THR A O 1
ATOM 662 N N . PHE A 1 95 ? 3.472 3.079 -16.201 1.00 84.88 95 PHE A N 1
ATOM 663 C CA . PHE A 1 95 ? 2.183 2.487 -15.881 1.00 84.88 95 PHE A CA 1
ATOM 664 C C . PHE A 1 95 ? 1.477 3.270 -14.778 1.00 84.88 95 PHE A C 1
ATOM 666 O O . PHE A 1 95 ? 2.093 3.830 -13.870 1.00 84.88 95 PHE A O 1
ATOM 673 N N . SER A 1 96 ? 0.152 3.301 -14.877 1.00 84.44 96 SER A N 1
ATOM 674 C CA . SER A 1 96 ? -0.705 3.952 -13.896 1.00 84.44 96 SER A CA 1
ATOM 675 C C . SER A 1 96 ? -0.864 3.088 -12.648 1.00 84.44 96 SER A C 1
ATOM 677 O O . SER A 1 96 ? -1.076 1.876 -12.741 1.00 84.44 96 SER A O 1
ATOM 679 N N . ILE A 1 97 ? -0.822 3.740 -11.492 1.00 79.25 97 ILE A N 1
ATOM 680 C CA . ILE A 1 97 ? -1.177 3.176 -10.190 1.00 79.25 97 ILE A CA 1
ATOM 681 C C . ILE A 1 97 ? -2.422 3.868 -9.647 1.00 79.25 97 ILE A C 1
ATOM 683 O O . ILE A 1 97 ? -2.795 4.958 -10.094 1.00 79.25 97 ILE A O 1
ATOM 687 N N . SER A 1 98 ? -3.067 3.243 -8.670 1.00 71.81 98 SER A N 1
ATOM 688 C CA . SER A 1 98 ? -4.148 3.884 -7.928 1.00 71.81 98 SER A CA 1
ATOM 689 C C . SER A 1 98 ? -3.701 5.188 -7.269 1.00 71.81 98 SER A C 1
ATOM 691 O O . SER A 1 98 ? -2.580 5.329 -6.752 1.00 71.81 98 SER A O 1
ATOM 693 N N . SER A 1 99 ? -4.627 6.148 -7.256 1.00 70.94 99 SER A N 1
ATOM 694 C CA . SER A 1 99 ? -4.522 7.329 -6.407 1.00 70.94 99 SER A CA 1
ATOM 695 C C . SER A 1 99 ? -4.420 6.922 -4.944 1.00 70.94 99 SER A C 1
ATOM 697 O O . SER A 1 99 ? -4.991 5.916 -4.524 1.00 70.94 99 SER A O 1
ATOM 699 N N . THR A 1 100 ? -3.733 7.739 -4.153 1.00 68.31 100 THR A N 1
ATOM 700 C CA . THR A 1 100 ? -3.758 7.600 -2.698 1.00 68.31 100 THR A CA 1
ATOM 701 C C . THR A 1 100 ? -5.195 7.644 -2.192 1.00 68.31 100 THR A C 1
ATOM 703 O O . THR A 1 100 ? -5.995 8.469 -2.640 1.00 68.31 100 THR A O 1
ATOM 706 N N . VAL A 1 101 ? -5.522 6.769 -1.243 1.00 69.25 101 VAL A N 1
ATOM 707 C CA . VAL A 1 101 ? -6.823 6.800 -0.578 1.00 69.25 101 VAL A CA 1
ATOM 708 C C . VAL A 1 101 ? -6.822 7.952 0.427 1.00 69.25 101 VAL A C 1
ATOM 710 O O . VAL A 1 101 ? -6.243 7.859 1.512 1.00 69.25 101 VAL A O 1
ATOM 713 N N . SER A 1 102 ? -7.469 9.051 0.050 1.00 73.94 102 SER A N 1
ATOM 714 C CA . SER A 1 102 ? -7.687 10.203 0.924 1.00 73.94 102 SER A CA 1
ATOM 715 C C . SER A 1 102 ? -9.102 10.143 1.484 1.00 73.94 102 SER A C 1
ATOM 717 O O . SER A 1 102 ? -10.071 10.303 0.745 1.00 73.94 102 SER A O 1
ATOM 719 N N . LEU A 1 103 ? -9.226 9.917 2.790 1.00 83.94 103 LEU A N 1
ATOM 720 C CA . LEU A 1 103 ? -10.483 10.066 3.515 1.00 83.94 103 LEU A CA 1
ATOM 721 C C . LEU A 1 103 ? -10.414 11.302 4.392 1.00 83.94 103 LEU A C 1
ATOM 723 O O . LEU A 1 103 ? -9.345 11.744 4.808 1.00 83.94 103 LEU A O 1
ATOM 727 N N . THR A 1 104 ? -11.582 11.831 4.714 1.00 89.44 104 THR A N 1
ATOM 728 C CA . THR A 1 104 ? -11.729 12.905 5.686 1.00 89.44 104 THR A CA 1
ATOM 729 C C . THR A 1 104 ? -12.813 12.499 6.664 1.00 89.44 104 THR A C 1
ATOM 731 O O . THR A 1 104 ? -13.889 12.077 6.238 1.00 89.44 104 THR A O 1
ATOM 734 N N . ALA A 1 105 ? -12.543 12.598 7.962 1.00 91.50 105 ALA A N 1
ATOM 735 C CA . ALA A 1 105 ? -13.564 12.463 8.986 1.00 91.50 105 ALA A CA 1
ATOM 736 C C . ALA A 1 105 ? -14.623 13.553 8.766 1.00 91.50 105 ALA A C 1
ATOM 738 O O . ALA A 1 105 ? -14.309 14.740 8.744 1.00 91.50 105 ALA A O 1
ATOM 739 N N . ALA A 1 106 ? -15.876 13.153 8.563 1.00 93.62 106 ALA A N 1
ATOM 740 C CA . ALA A 1 106 ? -16.993 14.076 8.334 1.00 93.62 106 ALA A CA 1
ATOM 741 C C . ALA A 1 106 ? -17.700 14.477 9.6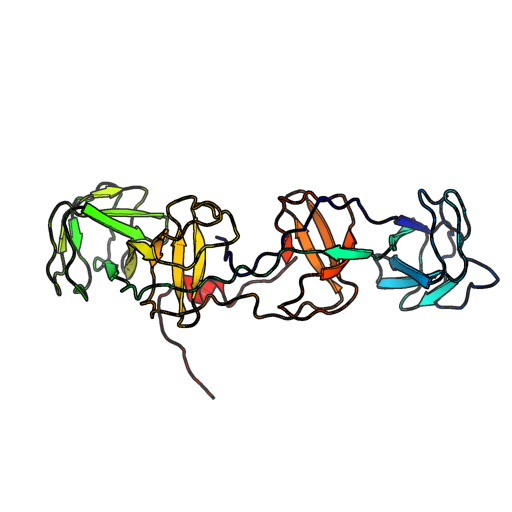42 1.00 93.62 106 ALA A C 1
ATOM 743 O O . ALA A 1 106 ? -18.623 15.291 9.639 1.00 93.62 106 ALA A O 1
ATOM 744 N N . ALA A 1 107 ? -17.286 13.878 10.758 1.00 94.44 107 ALA A N 1
ATOM 745 C CA . ALA A 1 107 ? -17.693 14.228 12.105 1.00 94.44 107 ALA A CA 1
ATOM 746 C C . ALA A 1 107 ? -16.564 13.879 13.079 1.00 94.44 107 ALA A C 1
ATOM 748 O O . ALA A 1 107 ? -15.760 12.986 12.804 1.00 94.44 107 ALA A O 1
ATOM 749 N N . SER A 1 108 ? -16.529 14.557 14.227 1.00 94.75 108 SER A N 1
ATOM 750 C CA . SER A 1 108 ? -15.635 14.159 15.311 1.00 94.75 108 SER A CA 1
ATOM 751 C C . SER A 1 108 ? -16.054 12.803 15.883 1.00 94.75 108 SER A C 1
ATOM 753 O O . SER A 1 108 ? -17.248 12.504 15.970 1.00 94.75 108 SER A O 1
ATOM 755 N N . ALA A 1 109 ? -15.082 12.008 16.317 1.00 94.56 109 ALA A N 1
ATOM 756 C CA . ALA A 1 109 ? -15.312 10.735 16.988 1.00 94.56 109 ALA A CA 1
ATOM 757 C C . ALA A 1 109 ? -14.368 10.611 18.182 1.00 94.56 109 ALA A C 1
ATOM 759 O O . ALA A 1 109 ? -13.171 10.829 18.040 1.00 94.56 109 ALA A O 1
ATOM 760 N N . THR A 1 110 ? -14.897 10.247 19.346 1.00 94.06 110 THR A N 1
ATOM 761 C CA . THR A 1 110 ? -14.083 10.008 20.543 1.00 94.06 110 THR A CA 1
ATOM 762 C C . THR A 1 110 ? -13.676 8.544 20.589 1.00 94.06 110 THR A C 1
ATOM 764 O O . THR A 1 110 ? -14.539 7.668 20.489 1.00 94.06 110 THR A O 1
ATOM 767 N N . ALA A 1 111 ? -12.384 8.278 20.731 1.00 92.81 111 ALA A N 1
ATOM 768 C CA . ALA A 1 111 ? -11.857 6.959 21.015 1.00 92.81 111 ALA A CA 1
ATOM 769 C C . ALA A 1 111 ? -12.122 6.605 22.479 1.00 92.81 111 ALA A C 1
ATOM 771 O O . ALA A 1 111 ? -11.948 7.416 23.388 1.00 92.81 111 ALA A O 1
ATOM 772 N N . LYS A 1 112 ? -12.532 5.362 22.715 1.00 95.12 112 LYS A N 1
ATOM 773 C CA . LYS A 1 112 ? -12.649 4.811 24.064 1.00 95.12 112 LYS A CA 1
ATOM 774 C C . LYS A 1 112 ? -11.804 3.557 24.153 1.00 95.12 112 LYS A C 1
ATOM 776 O O . LYS A 1 112 ? -11.857 2.711 23.260 1.00 95.12 112 LYS A O 1
ATOM 781 N N . SER A 1 113 ? -11.056 3.436 25.238 1.00 95.19 113 SER A N 1
ATOM 782 C CA . SER A 1 113 ? -10.195 2.294 25.507 1.00 95.19 113 SER A CA 1
ATOM 783 C C . SER A 1 113 ? -10.427 1.742 26.910 1.00 95.19 113 SER A C 1
ATOM 785 O O . SER A 1 113 ? -10.993 2.409 27.779 1.00 95.19 113 SER A O 1
ATOM 787 N N . ALA A 1 114 ? -10.003 0.499 27.098 1.00 96.75 114 ALA A N 1
ATOM 788 C CA . ALA A 1 114 ? -9.917 -0.163 28.386 1.00 96.75 114 ALA A CA 1
ATOM 789 C C . ALA A 1 114 ? -8.608 -0.961 28.421 1.00 96.75 114 ALA A C 1
ATOM 791 O O . ALA A 1 114 ? -8.388 -1.814 27.560 1.00 96.75 114 ALA A O 1
ATOM 792 N N . GLN A 1 115 ? -7.739 -0.657 29.383 1.00 97.38 115 GLN A N 1
ATOM 793 C CA . GLN A 1 115 ? -6.480 -1.369 29.606 1.00 97.38 115 GLN A CA 1
ATOM 794 C C . GLN A 1 115 ? -6.689 -2.416 30.691 1.00 97.38 115 GLN A C 1
ATOM 796 O O . GLN A 1 115 ? -7.242 -2.094 31.742 1.00 97.38 115 GLN A O 1
ATOM 801 N N . ILE A 1 116 ? -6.293 -3.661 30.434 1.00 97.88 116 ILE A N 1
ATOM 802 C CA . ILE A 1 116 ? -6.367 -4.726 31.435 1.00 97.88 116 ILE A CA 1
ATOM 803 C C . ILE A 1 116 ? -5.447 -4.379 32.605 1.00 97.88 116 ILE A C 1
ATOM 805 O O . ILE A 1 116 ? -4.281 -4.071 32.399 1.00 97.88 116 ILE A O 1
ATOM 809 N N . ASN A 1 117 ? -5.985 -4.466 33.821 1.00 97.56 117 ASN A N 1
ATOM 810 C CA . ASN A 1 117 ? -5.238 -4.278 35.061 1.00 97.56 117 ASN A CA 1
ATOM 811 C C . ASN A 1 117 ? -5.373 -5.546 35.903 1.00 97.56 117 ASN A C 1
ATOM 813 O O . ASN A 1 117 ? -6.137 -5.621 36.873 1.00 97.56 117 ASN A O 1
ATOM 817 N N . TYR A 1 118 ? -4.703 -6.597 35.440 1.00 97.50 118 TYR A N 1
ATOM 818 C CA . TYR A 1 118 ? -4.677 -7.885 36.108 1.00 97.50 118 TYR A CA 1
ATOM 819 C C . TYR A 1 118 ? -3.485 -8.707 35.620 1.00 97.50 118 TYR A C 1
ATOM 821 O O . TYR A 1 118 ? -3.510 -9.278 34.533 1.00 97.50 118 TYR A O 1
ATOM 829 N N . SER A 1 119 ? -2.481 -8.859 36.485 1.00 96.00 119 SER A N 1
ATOM 830 C CA . SER A 1 119 ? -1.182 -9.477 36.170 1.00 96.00 119 SER A CA 1
ATOM 831 C C . SER A 1 119 ? -1.226 -10.894 35.594 1.00 96.00 119 SER A C 1
ATOM 833 O O . SER A 1 119 ? -0.278 -11.328 34.945 1.00 96.00 119 SER A O 1
ATOM 835 N N . SER A 1 120 ? -2.303 -11.645 35.837 1.00 95.88 120 SER A N 1
ATOM 836 C CA . SER A 1 120 ? -2.478 -12.997 35.281 1.00 95.88 120 SER A CA 1
ATOM 837 C C . SER A 1 120 ? -3.217 -13.015 33.939 1.00 95.88 120 SER A C 1
ATOM 839 O O . SER A 1 120 ? -3.311 -14.073 33.316 1.00 95.88 120 SER A O 1
ATOM 841 N N . GLY A 1 121 ? -3.742 -11.872 33.495 1.00 96.69 121 GLY A N 1
ATOM 842 C CA . GLY A 1 121 ? -4.599 -11.763 32.324 1.00 96.69 121 GLY A CA 1
ATOM 843 C C . GLY A 1 121 ? -5.912 -12.539 32.464 1.00 96.69 121 GLY A C 1
ATOM 844 O O . GLY A 1 121 ? -6.273 -13.043 33.529 1.00 96.69 121 GLY A O 1
ATOM 845 N N . TYR A 1 122 ? -6.636 -12.664 31.357 1.00 98.19 122 TYR A N 1
ATOM 846 C CA . TYR A 1 122 ? -7.912 -13.371 31.301 1.00 98.19 122 TYR A CA 1
ATOM 847 C C . TYR A 1 122 ? -7.939 -14.381 30.163 1.00 98.19 122 TYR A C 1
ATOM 849 O O . TYR A 1 122 ? -7.502 -14.112 29.049 1.00 98.19 122 TYR A O 1
ATOM 857 N N . SER A 1 123 ? -8.497 -15.559 30.437 1.00 97.88 123 SER A N 1
ATOM 858 C CA . SER A 1 123 ? -8.735 -16.582 29.417 1.00 97.88 123 SER A CA 1
ATOM 859 C C . SER A 1 123 ? -10.045 -16.340 28.669 1.00 97.88 123 SER A C 1
ATOM 861 O O . SER A 1 123 ? -10.984 -15.748 29.203 1.00 97.88 123 SER A O 1
ATOM 863 N N . ASN A 1 124 ? -10.129 -16.866 27.445 1.00 97.69 124 ASN A N 1
ATOM 864 C CA . ASN A 1 124 ? -11.347 -16.855 26.638 1.00 97.69 124 ASN A CA 1
ATOM 865 C C . ASN A 1 124 ? -12.565 -17.359 27.440 1.00 97.69 124 ASN A C 1
ATOM 867 O O . ASN A 1 124 ? -12.489 -18.400 28.093 1.00 97.69 124 ASN A O 1
ATOM 871 N N . GLY A 1 125 ? -13.687 -16.642 27.359 1.00 97.94 125 GLY A N 1
ATOM 872 C CA . GLY A 1 125 ? -14.906 -16.926 28.119 1.00 97.94 125 GLY A CA 1
ATOM 873 C C . GLY A 1 125 ? -15.014 -16.208 29.469 1.00 97.94 125 GLY A C 1
ATOM 874 O O . GLY A 1 125 ? -16.043 -16.350 30.126 1.00 97.94 125 GLY A O 1
ATOM 875 N N . ALA A 1 126 ? -14.008 -15.428 29.888 1.00 98.50 126 ALA A N 1
ATOM 876 C CA . ALA A 1 126 ? -14.115 -14.579 31.075 1.00 98.50 126 ALA A CA 1
ATOM 877 C C . ALA A 1 126 ? -15.334 -13.642 30.983 1.00 98.50 126 ALA A C 1
ATOM 879 O O . ALA A 1 126 ? -15.568 -13.017 29.947 1.00 98.50 126 ALA A O 1
ATOM 880 N N . THR A 1 127 ? -16.106 -13.544 32.067 1.00 98.50 127 THR A N 1
ATOM 881 C CA . THR A 1 127 ? -17.337 -12.734 32.118 1.00 98.50 127 THR A CA 1
ATOM 882 C C . THR A 1 127 ? -17.154 -11.374 32.787 1.00 98.50 127 THR A C 1
ATOM 884 O O . THR A 1 127 ? -18.085 -10.574 32.872 1.00 98.50 127 THR A O 1
ATOM 887 N N . GLU A 1 128 ? -15.955 -11.115 33.289 1.00 98.38 128 GLU A N 1
ATOM 888 C CA . GLU A 1 128 ? -15.581 -9.886 33.968 1.00 98.38 128 GLU A CA 1
ATOM 889 C C . GLU A 1 128 ? -14.112 -9.592 33.673 1.00 98.38 128 GLU A C 1
ATOM 891 O O . GLU A 1 128 ? -13.302 -10.520 33.620 1.00 98.38 128 GLU A O 1
ATOM 896 N N . LEU A 1 129 ? -13.785 -8.317 33.474 1.00 98.62 129 LEU A N 1
ATOM 897 C CA . LEU A 1 129 ? -12.417 -7.828 33.333 1.00 98.62 129 LEU A CA 1
ATOM 898 C C . LEU A 1 129 ? -12.179 -6.711 34.345 1.00 98.62 129 LEU A C 1
ATOM 900 O O . LEU A 1 129 ? -12.953 -5.752 34.404 1.00 98.62 129 LEU A O 1
ATOM 904 N N . THR A 1 130 ? -11.089 -6.810 35.098 1.00 98.62 130 THR A N 1
ATOM 905 C CA . THR A 1 130 ? -10.528 -5.682 35.840 1.00 98.62 130 THR A CA 1
ATOM 906 C C . THR A 1 130 ? -9.680 -4.860 34.885 1.00 98.62 130 THR A C 1
ATOM 908 O O . THR A 1 130 ? -8.837 -5.393 34.160 1.00 98.62 130 THR A O 1
ATOM 911 N N . VAL A 1 131 ? -9.937 -3.560 34.870 1.00 98.44 131 VAL A N 1
ATOM 912 C CA . VAL A 1 131 ? -9.308 -2.607 33.962 1.00 98.44 131 VAL A CA 1
ATOM 913 C C . VAL A 1 131 ? -8.836 -1.387 34.731 1.00 98.44 131 VAL A C 1
ATOM 915 O O . VAL A 1 131 ? -9.331 -1.096 35.825 1.00 98.44 131 VAL A O 1
ATOM 918 N N . ASP A 1 132 ? -7.918 -0.640 34.134 1.00 97.88 132 ASP A N 1
ATOM 919 C CA . ASP A 1 132 ? -7.646 0.713 34.588 1.00 97.88 132 ASP A CA 1
ATOM 920 C C . ASP A 1 132 ? -8.901 1.585 34.517 1.00 97.88 132 ASP A C 1
ATOM 922 O O . ASP A 1 132 ? -9.832 1.342 33.745 1.00 97.88 132 ASP A O 1
ATOM 926 N N . SER A 1 133 ? -8.918 2.616 35.361 1.00 97.69 133 SER A N 1
ATOM 927 C CA . SER A 1 133 ? -10.031 3.555 35.478 1.00 97.69 133 SER A CA 1
ATOM 928 C C . SER A 1 133 ? -10.444 4.100 34.108 1.00 97.69 133 SER A C 1
ATOM 930 O O . SER A 1 133 ? -9.676 4.807 33.454 1.00 97.69 133 SER A O 1
ATOM 932 N N . LEU A 1 134 ? -11.681 3.817 33.691 1.00 97.56 134 LEU A N 1
ATOM 933 C CA . LEU A 1 134 ? -12.187 4.239 32.384 1.00 97.56 134 LEU A CA 1
ATOM 934 C C . LEU A 1 134 ? -12.204 5.764 32.227 1.00 97.56 134 LEU A C 1
ATOM 936 O O . LEU A 1 134 ? -12.774 6.480 33.053 1.00 97.56 134 LEU A O 1
ATOM 940 N N . GLY A 1 135 ? -11.715 6.254 31.088 1.00 94.56 135 GLY A N 1
ATOM 941 C CA . GLY A 1 135 ? -11.779 7.678 30.741 1.00 94.56 135 GLY A CA 1
ATOM 942 C C . GLY A 1 135 ? -13.191 8.191 30.420 1.00 94.56 135 GLY A C 1
ATOM 943 O O . GLY A 1 135 ? -13.445 9.389 30.536 1.00 94.56 135 GLY A O 1
ATOM 944 N N . ALA A 1 136 ? -14.131 7.310 30.057 1.00 95.00 136 ALA A N 1
ATOM 945 C CA . ALA A 1 136 ? -15.506 7.662 29.697 1.00 95.00 136 ALA A CA 1
ATOM 946 C C . ALA A 1 136 ? -16.497 6.537 30.036 1.00 95.00 136 ALA A C 1
ATOM 948 O O . ALA A 1 136 ? -16.115 5.378 30.167 1.00 95.00 136 ALA A O 1
ATOM 949 N N . ALA A 1 137 ? -17.784 6.879 30.141 1.00 97.19 137 ALA A N 1
ATOM 950 C CA . ALA A 1 137 ? -18.841 5.889 30.333 1.00 97.19 137 ALA A CA 1
ATOM 951 C C . ALA A 1 137 ? -19.073 5.030 29.073 1.00 97.19 137 ALA A C 1
ATOM 953 O O . ALA A 1 137 ? -18.956 5.505 27.931 1.00 97.19 137 ALA A O 1
ATOM 954 N N . LEU A 1 138 ? -19.456 3.778 29.311 1.00 98.00 138 LEU A N 1
ATOM 955 C CA . LEU A 1 138 ? -19.724 2.730 28.331 1.00 98.00 138 LEU A CA 1
ATOM 956 C C . LEU A 1 138 ? -21.139 2.180 28.519 1.00 98.00 138 LEU A C 1
ATOM 958 O O . LEU A 1 138 ? -21.692 2.200 29.624 1.00 98.00 138 LEU A O 1
ATOM 962 N N . SER A 1 139 ? -21.717 1.674 27.440 1.00 98.19 139 SER A N 1
ATOM 963 C CA . SER A 1 139 ? -23.069 1.119 27.415 1.00 98.19 139 SER A CA 1
ATOM 964 C C . SER A 1 139 ? -23.044 -0.400 27.281 1.00 98.19 139 SER A C 1
ATOM 966 O O . SER A 1 139 ? -22.131 -0.979 26.699 1.00 98.19 139 SER A O 1
ATOM 968 N N . SER A 1 140 ? -24.079 -1.061 27.799 1.00 98.44 140 SER A N 1
ATOM 969 C CA . SER A 1 140 ? -24.334 -2.471 27.501 1.00 98.44 140 SER A CA 1
ATOM 970 C C . SER A 1 140 ? -24.401 -2.678 25.983 1.00 98.44 140 SER A C 1
ATOM 972 O O . SER A 1 140 ? -25.018 -1.883 25.271 1.00 98.44 140 SER A O 1
ATOM 974 N N . GLY A 1 141 ? -23.748 -3.731 25.494 1.00 98.12 141 GLY A N 1
ATOM 975 C CA . GLY A 1 141 ? -23.576 -4.018 24.073 1.00 98.12 141 GLY A CA 1
ATOM 976 C C . GLY A 1 141 ? -22.322 -3.411 23.439 1.00 98.12 141 GLY A C 1
ATOM 977 O O . GLY A 1 141 ? -21.981 -3.820 22.330 1.00 98.12 141 GLY A O 1
ATOM 978 N N . ASP A 1 142 ? -21.609 -2.501 24.115 1.00 98.50 142 ASP A N 1
ATOM 979 C CA . ASP A 1 142 ? -20.315 -2.003 23.634 1.00 98.50 142 ASP A CA 1
ATOM 980 C C . ASP A 1 142 ? -19.324 -3.171 23.481 1.00 98.50 142 ASP A C 1
ATOM 982 O O . ASP A 1 142 ? -19.222 -4.042 24.351 1.00 98.50 142 ASP A O 1
ATOM 986 N N . VAL A 1 143 ? -18.581 -3.191 22.372 1.00 98.44 143 VAL A N 1
ATOM 987 C CA . VAL A 1 143 ? -17.605 -4.245 22.061 1.00 98.44 143 VAL A CA 1
ATOM 988 C C . VAL A 1 143 ? -16.208 -3.652 22.029 1.00 98.44 143 VAL A C 1
ATOM 990 O O . VAL A 1 143 ? -15.919 -2.800 21.196 1.00 98.44 143 VAL A O 1
ATOM 993 N N . PHE A 1 144 ? -15.312 -4.138 22.878 1.00 97.62 144 PHE A N 1
ATOM 994 C CA . PHE A 1 144 ? -13.888 -3.815 22.825 1.00 97.62 144 PHE A CA 1
ATOM 995 C C . PHE A 1 144 ? -13.146 -4.865 22.017 1.00 97.62 144 PHE A C 1
ATOM 997 O O . PHE A 1 144 ? -13.423 -6.053 22.164 1.00 97.62 144 PHE A O 1
ATOM 1004 N N . ARG A 1 145 ? -12.189 -4.442 21.188 1.00 95.25 145 ARG A N 1
ATOM 1005 C CA . ARG A 1 145 ? -11.283 -5.330 20.453 1.00 95.25 145 ARG A CA 1
ATOM 1006 C C . ARG A 1 145 ? -9.841 -5.097 20.894 1.00 95.25 145 ARG A C 1
ATOM 1008 O O . ARG A 1 145 ? -9.387 -3.955 20.909 1.00 95.25 145 ARG A O 1
ATOM 1015 N N . PHE A 1 146 ? -9.145 -6.180 21.219 1.00 91.25 146 PHE A N 1
ATOM 1016 C CA . PHE A 1 146 ? -7.754 -6.190 21.675 1.00 91.25 146 PHE A CA 1
ATOM 1017 C C . PHE A 1 146 ? -6.779 -6.465 20.523 1.00 91.25 146 PHE A C 1
ATOM 1019 O O . PHE A 1 146 ? -7.188 -6.852 19.420 1.00 91.25 146 PHE A O 1
ATOM 1026 N N . GLY A 1 147 ? -5.483 -6.249 20.767 1.00 82.12 147 GLY A N 1
ATOM 1027 C CA . GLY A 1 147 ? -4.435 -6.313 19.744 1.00 82.12 147 GLY A CA 1
ATOM 1028 C C . GLY A 1 147 ? -4.324 -7.681 19.069 1.00 82.12 147 GLY A C 1
ATOM 1029 O O . GLY A 1 147 ? -4.087 -7.763 17.863 1.00 82.12 147 GLY A O 1
ATOM 1030 N N . ASN A 1 148 ? -4.582 -8.756 19.815 1.00 82.56 148 ASN A N 1
ATOM 1031 C CA . ASN A 1 148 ? -4.601 -10.121 19.287 1.00 82.56 148 ASN A CA 1
ATOM 1032 C C . ASN A 1 148 ? -5.908 -10.513 18.564 1.00 82.56 148 ASN A C 1
ATOM 1034 O O . ASN A 1 148 ? -6.027 -11.631 18.066 1.00 82.56 148 ASN A O 1
ATOM 1038 N N . GLY A 1 149 ? -6.886 -9.607 18.491 1.00 87.56 149 GLY A N 1
ATOM 1039 C CA . GLY A 1 149 ? -8.185 -9.837 17.866 1.00 87.56 149 GLY A CA 1
ATOM 1040 C C . GLY A 1 149 ? -9.273 -10.371 18.799 1.00 87.56 149 GLY A C 1
ATOM 1041 O O . GLY A 1 149 ? -10.416 -10.459 18.347 1.00 87.56 149 GLY A O 1
ATOM 1042 N N . ALA A 1 150 ? -8.966 -10.668 20.066 1.00 92.06 150 ALA A N 1
ATOM 1043 C CA . ALA A 1 150 ? -9.974 -10.991 21.068 1.00 92.06 150 ALA A CA 1
ATOM 1044 C C . ALA A 1 150 ? -10.954 -9.823 21.246 1.00 92.06 150 ALA A C 1
ATOM 1046 O O . ALA A 1 150 ? -10.608 -8.652 21.057 1.00 92.06 150 ALA A O 1
ATOM 1047 N N . THR A 1 151 ? -12.191 -10.145 21.611 1.00 97.62 151 THR A N 1
ATOM 1048 C CA . THR A 1 151 ? -13.260 -9.166 21.804 1.00 97.62 151 THR A CA 1
ATOM 1049 C C . THR A 1 151 ? -13.922 -9.332 23.156 1.00 97.62 151 THR A C 1
ATOM 1051 O O . THR A 1 151 ? -14.252 -10.456 23.530 1.00 97.62 151 THR A O 1
ATOM 1054 N N . PHE A 1 152 ? -14.203 -8.229 23.843 1.00 98.62 152 PHE A N 1
ATOM 1055 C CA . PHE A 1 152 ? -15.028 -8.219 25.045 1.00 98.62 152 PHE A CA 1
ATOM 1056 C C . PHE A 1 152 ? -16.324 -7.450 24.791 1.00 98.62 152 PHE A C 1
ATOM 1058 O O . PHE A 1 152 ? -16.282 -6.262 24.485 1.00 98.62 152 PHE A O 1
ATOM 1065 N N . THR A 1 153 ? -17.469 -8.126 24.904 1.00 98.62 153 THR A N 1
ATOM 1066 C CA . THR A 1 153 ? -18.795 -7.503 24.738 1.00 98.62 153 THR A CA 1
ATOM 1067 C C . THR A 1 153 ? -19.401 -7.219 26.102 1.00 98.62 153 THR A C 1
ATOM 1069 O O . THR A 1 153 ? -19.597 -8.154 26.877 1.00 98.62 153 THR A O 1
ATOM 1072 N N . LEU A 1 154 ? -19.708 -5.957 26.399 1.00 98.69 154 LEU A N 1
ATOM 1073 C CA . LEU A 1 154 ? -20.288 -5.556 27.678 1.00 98.69 154 LEU A CA 1
ATOM 1074 C C . LEU A 1 154 ? -21.726 -6.069 27.803 1.00 98.69 154 LEU A C 1
ATOM 1076 O O . LEU A 1 154 ? -22.546 -5.876 26.909 1.00 98.69 154 LEU A O 1
ATOM 1080 N N . SER A 1 155 ? -22.060 -6.659 28.949 1.00 98.56 155 SER A N 1
ATOM 1081 C CA . SER A 1 155 ? -23.435 -7.049 29.287 1.00 98.56 155 SER A CA 1
ATOM 1082 C C . SER A 1 155 ? -24.162 -5.997 30.128 1.00 98.56 155 SER A C 1
ATOM 1084 O O . SER A 1 155 ? -25.388 -6.028 30.222 1.00 98.56 155 SER A O 1
ATOM 1086 N N . ALA A 1 156 ? -23.441 -5.039 30.715 1.00 98.31 156 ALA A N 1
ATOM 1087 C CA . ALA A 1 156 ? -24.007 -3.941 31.496 1.00 98.31 156 ALA A CA 1
ATOM 1088 C C . ALA A 1 156 ? -23.284 -2.618 31.208 1.00 98.31 156 ALA A C 1
ATOM 1090 O O . ALA A 1 156 ? -22.160 -2.605 30.714 1.00 98.31 156 ALA A O 1
ATOM 1091 N N . ASN A 1 157 ? -23.936 -1.500 31.536 1.00 98.44 157 ASN A N 1
ATOM 1092 C CA . ASN A 1 157 ? -23.312 -0.179 31.455 1.00 98.44 157 ASN A CA 1
ATOM 1093 C C . ASN A 1 157 ? -22.144 -0.085 32.450 1.00 98.44 157 ASN A C 1
ATOM 1095 O O . ASN A 1 157 ? -22.254 -0.579 33.574 1.00 98.44 157 ASN A O 1
ATOM 1099 N N . ALA A 1 158 ? -21.080 0.622 32.075 1.00 98.38 158 ALA A N 1
ATOM 1100 C CA . ALA A 1 158 ? -19.972 0.959 32.965 1.00 98.38 158 ALA A CA 1
ATOM 1101 C C . ALA A 1 158 ? -19.833 2.483 33.050 1.00 98.38 158 ALA A C 1
ATOM 1103 O O . ALA A 1 158 ? -19.808 3.178 32.034 1.00 98.38 158 ALA A O 1
ATOM 1104 N N . ALA A 1 159 ? -19.785 3.029 34.263 1.00 98.25 159 ALA A N 1
ATOM 1105 C CA . ALA A 1 159 ? -19.617 4.465 34.457 1.00 98.25 159 ALA A CA 1
ATOM 1106 C C . ALA A 1 159 ? -18.181 4.909 34.129 1.00 98.25 159 ALA A C 1
ATOM 1108 O O . ALA A 1 159 ? -17.248 4.110 34.153 1.00 98.25 159 ALA A O 1
ATOM 1109 N N . GLN A 1 160 ? -17.994 6.207 33.882 1.00 97.25 160 GLN A N 1
ATOM 1110 C CA . GLN A 1 160 ? -16.655 6.799 33.886 1.00 97.25 160 GLN A CA 1
ATOM 1111 C C . GLN A 1 160 ? -15.961 6.493 35.223 1.00 97.25 160 GLN A C 1
ATOM 1113 O O . GLN A 1 160 ? -16.602 6.513 36.276 1.00 97.25 160 GLN A O 1
ATOM 1118 N N . ASN A 1 161 ? -14.659 6.228 35.174 1.00 97.88 161 ASN A N 1
ATOM 1119 C CA . ASN A 1 161 ? -13.828 5.779 36.289 1.00 97.88 161 ASN A CA 1
ATOM 1120 C C . ASN A 1 161 ? -14.163 4.394 36.867 1.00 97.88 161 ASN A C 1
ATOM 1122 O O . ASN A 1 161 ? -13.623 4.026 37.910 1.00 97.88 161 ASN A O 1
ATOM 1126 N N . ALA A 1 162 ? -15.041 3.609 36.233 1.00 98.44 162 ALA A N 1
ATOM 1127 C CA . ALA A 1 162 ? -15.177 2.205 36.603 1.00 98.44 162 ALA A CA 1
ATOM 1128 C C . ALA A 1 162 ? -13.853 1.466 36.341 1.00 98.44 162 ALA A C 1
ATOM 1130 O O . ALA A 1 162 ? -13.148 1.771 35.384 1.00 98.44 162 ALA A O 1
ATOM 1131 N N . THR A 1 163 ? -13.539 0.486 37.183 1.00 98.56 163 THR A N 1
ATOM 1132 C CA . THR A 1 163 ? -12.348 -0.381 37.066 1.00 98.56 163 THR A CA 1
ATOM 1133 C C . THR A 1 163 ? -12.727 -1.840 36.812 1.00 98.56 163 THR A C 1
ATOM 1135 O O . THR A 1 163 ? -11.891 -2.736 36.864 1.00 98.56 163 THR A O 1
ATOM 1138 N N . THR A 1 164 ? -14.013 -2.103 36.584 1.00 98.31 164 THR A N 1
ATOM 1139 C CA . THR A 1 164 ? -14.553 -3.442 36.359 1.00 98.31 164 THR A CA 1
ATOM 1140 C C . THR A 1 164 ? -15.563 -3.375 35.227 1.00 98.31 164 THR A C 1
ATOM 1142 O O . THR A 1 164 ? -16.497 -2.569 35.261 1.00 98.31 164 THR A O 1
ATOM 1145 N N . LEU A 1 165 ? -15.378 -4.229 34.226 1.00 98.75 165 LEU A N 1
ATOM 1146 C CA . LEU A 1 165 ? -16.292 -4.410 33.107 1.00 98.75 165 LEU A CA 1
ATOM 1147 C C . LEU A 1 165 ? -16.956 -5.777 33.224 1.00 98.75 165 LEU A C 1
ATOM 1149 O O . LEU A 1 165 ? -16.269 -6.776 33.404 1.00 98.75 165 LEU A O 1
ATOM 1153 N N . THR A 1 166 ? -18.276 -5.837 33.062 1.00 98.62 166 THR A N 1
ATOM 1154 C CA . THR A 1 166 ? -19.027 -7.103 33.027 1.00 98.62 166 THR A CA 1
ATOM 1155 C C . THR A 1 166 ? -19.482 -7.397 31.604 1.00 98.62 166 THR A C 1
ATOM 1157 O O . THR A 1 166 ? -19.920 -6.492 30.887 1.00 98.62 166 THR A O 1
ATOM 1160 N N . GLY A 1 167 ? -19.346 -8.647 31.163 1.00 98.56 167 GLY A N 1
ATOM 1161 C CA . GLY A 1 167 ? -19.520 -8.992 29.758 1.00 98.56 167 GLY A CA 1
ATOM 1162 C C . GLY A 1 167 ? -19.090 -10.406 29.397 1.00 98.56 167 GLY A C 1
ATOM 1163 O O . GLY A 1 167 ? -19.313 -11.353 30.145 1.00 98.56 167 GLY A O 1
ATOM 1164 N N . THR A 1 168 ? -18.520 -10.579 28.207 1.00 98.62 168 THR A N 1
ATOM 1165 C CA . THR A 1 168 ? -17.967 -11.861 27.747 1.00 98.62 168 THR A CA 1
ATOM 1166 C C . THR A 1 168 ? -16.756 -11.631 26.852 1.00 98.62 168 THR A C 1
ATOM 1168 O O . THR A 1 168 ? -16.867 -10.965 25.821 1.00 98.62 168 THR A O 1
ATOM 1171 N N . LEU A 1 169 ? -15.613 -12.209 27.232 1.00 98.69 169 LEU A N 1
ATOM 1172 C CA . LEU A 1 169 ? -14.397 -12.278 26.424 1.00 98.69 169 LEU A CA 1
ATOM 1173 C C . LEU A 1 169 ? -14.495 -13.438 25.429 1.00 98.69 169 LEU A C 1
ATOM 1175 O O . LEU A 1 169 ? -14.858 -14.555 25.795 1.00 98.69 169 LEU A O 1
ATOM 1179 N N . SER A 1 170 ? -14.165 -13.190 24.169 1.00 98.12 170 SER A N 1
ATOM 1180 C CA . SER A 1 170 ? -14.220 -14.171 23.084 1.00 98.12 170 SER A CA 1
ATOM 1181 C C . SER A 1 170 ? -13.042 -14.012 22.125 1.00 98.12 170 SER A C 1
ATOM 1183 O O . SER A 1 170 ? -12.477 -12.930 22.001 1.00 98.12 170 SER A O 1
ATOM 1185 N N . GLY A 1 171 ? -12.689 -15.081 21.411 1.00 94.06 171 GLY A N 1
ATOM 1186 C CA . GLY A 1 171 ? -11.686 -15.049 20.341 1.00 94.06 171 GLY A CA 1
ATOM 1187 C C . GLY A 1 171 ? -10.227 -15.111 20.804 1.00 94.06 171 GLY A C 1
ATOM 1188 O O . GLY A 1 171 ? -9.340 -15.143 19.958 1.00 94.06 171 GLY A O 1
ATOM 1189 N N . GLY A 1 172 ? -9.961 -15.175 22.112 1.00 93.38 172 GLY A N 1
ATOM 1190 C CA . GLY A 1 172 ? -8.603 -15.273 22.646 1.00 93.38 172 GLY A CA 1
ATOM 1191 C C . GLY A 1 172 ? -8.515 -14.968 24.140 1.00 93.38 172 GLY A C 1
ATOM 1192 O O . GLY A 1 172 ? -9.501 -14.579 24.765 1.00 93.38 172 GLY A O 1
ATOM 1193 N N . ALA A 1 173 ? -7.330 -15.186 24.708 1.00 94.19 173 ALA A N 1
ATOM 1194 C CA . ALA A 1 173 ? -6.964 -14.670 26.027 1.00 94.19 173 ALA A CA 1
ATOM 1195 C C . ALA A 1 173 ? -6.469 -13.221 25.899 1.00 94.19 173 ALA A C 1
ATOM 1197 O O . ALA A 1 173 ? -6.039 -12.841 24.817 1.00 94.19 173 ALA A O 1
ATOM 1198 N N . VAL A 1 174 ? -6.493 -12.437 26.972 1.00 94.44 174 VAL A N 1
ATOM 1199 C CA . VAL A 1 174 ? -5.884 -11.096 27.023 1.00 94.44 174 VAL A CA 1
ATOM 1200 C C . VAL A 1 174 ? -4.878 -11.024 28.162 1.00 94.44 174 VAL A C 1
ATOM 1202 O O . VAL A 1 174 ? -5.093 -11.644 29.206 1.00 94.44 174 VAL A O 1
ATOM 1205 N N . ALA A 1 175 ? -3.769 -10.325 27.946 1.00 96.12 175 ALA A N 1
ATOM 1206 C CA . ALA A 1 175 ? -2.698 -10.183 28.931 1.00 96.12 175 ALA A CA 1
ATOM 1207 C C . ALA A 1 175 ? -2.896 -8.947 29.824 1.00 96.12 175 ALA A C 1
ATOM 1209 O O . ALA A 1 175 ? -3.748 -8.103 29.550 1.00 96.12 175 ALA A O 1
ATOM 1210 N N . ASP A 1 176 ? -2.098 -8.854 30.888 1.00 94.25 176 ASP A N 1
ATOM 1211 C CA . ASP A 1 176 ? -1.949 -7.612 31.653 1.00 94.25 176 ASP A CA 1
ATOM 1212 C C . ASP A 1 176 ? -1.446 -6.478 30.752 1.00 94.25 176 ASP A C 1
ATOM 1214 O O . ASP A 1 176 ? -0.732 -6.740 29.778 1.00 94.25 176 ASP A O 1
ATOM 1218 N N . ASP A 1 177 ? -1.844 -5.244 31.056 1.00 92.94 177 ASP A N 1
ATOM 1219 C CA . ASP A 1 177 ? -1.553 -4.034 30.275 1.00 92.94 177 ASP A CA 1
ATOM 1220 C C . ASP A 1 177 ? -2.041 -4.047 28.814 1.00 92.94 177 ASP A C 1
ATOM 1222 O O . ASP A 1 177 ? -1.808 -3.099 28.059 1.00 92.94 177 ASP A O 1
ATOM 1226 N N . GLU A 1 178 ? -2.765 -5.083 28.381 1.00 92.50 178 GLU A N 1
ATOM 1227 C CA . GLU A 1 178 ? -3.308 -5.113 27.031 1.00 92.50 178 GLU A CA 1
ATOM 1228 C C . GLU A 1 178 ? -4.443 -4.091 26.894 1.00 92.50 178 GLU A C 1
ATOM 1230 O O . GLU A 1 178 ? -5.388 -4.056 27.686 1.00 92.50 178 GLU A O 1
ATOM 1235 N N . VAL A 1 179 ? -4.370 -3.253 25.859 1.00 92.81 179 VAL A N 1
ATOM 1236 C CA . VAL A 1 179 ? -5.363 -2.206 25.605 1.00 92.81 179 VAL A CA 1
ATOM 1237 C C . VAL A 1 179 ? -6.373 -2.679 24.565 1.00 92.81 179 VAL A C 1
ATOM 1239 O O . VAL A 1 179 ? -6.025 -2.998 23.426 1.00 92.81 179 VAL A O 1
ATOM 1242 N N . GLY A 1 180 ? -7.646 -2.687 24.951 1.00 93.50 180 GLY A N 1
ATOM 1243 C CA . GLY A 1 180 ? -8.776 -2.852 24.047 1.00 93.50 180 GLY A CA 1
ATOM 1244 C C . GLY A 1 180 ? -9.341 -1.498 23.635 1.00 93.50 180 GLY A C 1
ATOM 1245 O O . GLY A 1 180 ? -9.434 -0.587 24.456 1.00 93.50 180 GLY A O 1
ATOM 1246 N N . TYR A 1 181 ? -9.785 -1.379 22.385 1.00 95.94 181 TYR A N 1
ATOM 1247 C CA . TYR A 1 181 ? -10.454 -0.177 21.873 1.00 95.94 181 TYR A CA 1
ATOM 1248 C C . TYR A 1 181 ? -11.898 -0.482 21.480 1.00 95.94 181 TYR A C 1
ATOM 1250 O O . TYR A 1 181 ? -12.181 -1.544 20.916 1.00 95.94 181 TYR A O 1
ATOM 1258 N N . LEU A 1 182 ? -12.806 0.453 21.761 1.00 97.75 182 LEU A N 1
ATOM 1259 C CA . LEU A 1 182 ? -14.220 0.334 21.419 1.00 97.75 182 LEU A CA 1
ATOM 1260 C C . LEU A 1 182 ? -14.392 0.237 19.900 1.00 97.75 182 LEU A C 1
ATOM 1262 O O . LEU A 1 182 ? -13.915 1.086 19.146 1.00 97.75 182 LEU A O 1
ATOM 1266 N N . VAL A 1 183 ? -15.110 -0.792 19.461 1.00 97.31 183 VAL A N 1
ATOM 1267 C CA . VAL A 1 183 ? -15.599 -0.924 18.094 1.00 97.31 183 VAL A CA 1
ATOM 1268 C C . VAL A 1 183 ? -16.791 0.006 17.928 1.00 97.31 183 VAL A C 1
ATOM 1270 O O . VAL A 1 183 ? -17.834 -0.179 18.553 1.00 97.31 183 VAL A O 1
ATOM 1273 N N . GLN A 1 184 ? -16.637 1.001 17.066 1.00 96.25 184 GLN A N 1
ATOM 1274 C CA . GLN A 1 184 ? -17.639 2.028 16.835 1.00 96.25 184 GLN A CA 1
ATOM 1275 C C . GLN A 1 184 ? -17.734 2.386 15.357 1.00 96.25 184 GLN A C 1
ATOM 1277 O O . GLN A 1 184 ? -16.850 2.093 14.550 1.00 96.25 184 GLN A O 1
ATOM 1282 N N . ASN A 1 185 ? -18.834 3.045 15.016 1.00 96.38 185 ASN A N 1
ATOM 1283 C CA . ASN A 1 185 ? -18.987 3.682 13.722 1.00 96.38 185 ASN A CA 1
ATOM 1284 C C . ASN A 1 185 ? -18.315 5.052 13.760 1.00 96.38 185 ASN A C 1
ATOM 1286 O O . ASN A 1 185 ? -18.550 5.834 14.681 1.00 96.38 185 ASN A O 1
ATOM 1290 N N . ILE A 1 186 ? -17.534 5.357 12.731 1.00 95.31 186 ILE A N 1
ATOM 1291 C CA . ILE A 1 186 ? -17.103 6.719 12.434 1.00 95.31 186 ILE A CA 1
ATOM 1292 C C . ILE A 1 186 ? -17.732 7.180 11.122 1.00 95.31 186 ILE A C 1
ATOM 1294 O O . ILE A 1 186 ? -17.984 6.372 10.224 1.00 95.31 186 ILE A O 1
ATOM 1298 N N . THR A 1 187 ? -17.962 8.485 11.002 1.00 94.88 187 THR A N 1
ATOM 1299 C CA . THR A 1 187 ? -18.470 9.092 9.770 1.00 94.88 187 THR A CA 1
ATOM 1300 C C . THR A 1 187 ? -17.318 9.703 8.991 1.00 94.88 187 THR A C 1
ATOM 1302 O O . THR A 1 187 ? -16.555 10.515 9.515 1.00 94.88 187 THR A O 1
ATOM 1305 N N . VAL A 1 188 ? -17.216 9.346 7.719 1.00 92.19 188 VAL A N 1
ATOM 1306 C CA . VAL A 1 188 ? -16.209 9.849 6.783 1.00 92.19 188 VAL A CA 1
ATOM 1307 C C . VAL A 1 188 ? -16.889 10.423 5.542 1.00 92.19 188 VAL A C 1
ATOM 1309 O O . VAL A 1 188 ? -18.056 10.134 5.266 1.00 92.19 188 VAL A O 1
ATOM 1312 N N . GLY A 1 189 ? -16.162 11.235 4.775 1.00 89.12 189 GLY A N 1
ATOM 1313 C CA . GLY A 1 189 ? -16.534 11.528 3.391 1.00 89.12 189 GLY A CA 1
ATOM 1314 C C . GLY A 1 189 ? -16.625 10.242 2.561 1.00 89.12 189 GLY A C 1
ATOM 1315 O O . GLY A 1 189 ? -16.102 9.204 2.966 1.00 89.12 189 GLY A O 1
ATOM 1316 N N . SER A 1 190 ? -17.284 10.296 1.400 1.00 81.25 190 SER A N 1
ATOM 1317 C CA . SER A 1 190 ? -17.399 9.135 0.509 1.00 81.25 190 SER A CA 1
ATOM 1318 C C . SER A 1 190 ? -16.016 8.576 0.192 1.00 81.25 190 SER A C 1
ATOM 1320 O O . SER A 1 190 ? -15.195 9.263 -0.421 1.00 81.25 190 SER A O 1
ATOM 1322 N N . ASN A 1 191 ? -15.756 7.341 0.610 1.00 75.19 191 ASN A N 1
ATOM 1323 C CA . ASN A 1 191 ? -14.507 6.690 0.261 1.00 75.19 191 ASN A CA 1
ATOM 1324 C C . ASN A 1 191 ? -14.502 6.313 -1.234 1.00 75.19 191 ASN A C 1
ATOM 1326 O O . ASN A 1 191 ? -15.556 6.095 -1.825 1.00 75.19 191 ASN A O 1
ATOM 1330 N N . SER A 1 192 ? -13.332 6.232 -1.860 1.00 74.69 192 SER A N 1
ATOM 1331 C CA . SER A 1 192 ? -13.192 5.825 -3.267 1.00 74.69 192 SER A CA 1
ATOM 1332 C C . SER A 1 192 ? -12.648 4.400 -3.421 1.00 74.69 192 SER A C 1
ATOM 1334 O O . SER A 1 192 ? -12.099 4.077 -4.472 1.00 74.69 192 SER A O 1
ATOM 1336 N N . TYR A 1 193 ? -12.710 3.582 -2.365 1.00 73.44 193 TYR A N 1
ATOM 1337 C CA . TYR A 1 193 ? -11.978 2.321 -2.282 1.00 73.44 193 TYR A CA 1
ATOM 1338 C C . TYR A 1 193 ? -12.742 1.282 -1.460 1.00 73.44 193 TYR A C 1
ATOM 1340 O O . TYR A 1 193 ? -13.166 1.572 -0.346 1.00 73.44 193 TYR A O 1
ATOM 1348 N N . ASP A 1 194 ? -12.882 0.066 -1.984 1.00 81.06 194 ASP A N 1
ATOM 1349 C CA . ASP A 1 194 ? -13.408 -1.051 -1.199 1.00 81.06 194 ASP A CA 1
ATOM 1350 C C . ASP A 1 194 ? -12.375 -1.445 -0.130 1.00 81.06 194 ASP A C 1
ATOM 1352 O O . ASP A 1 194 ? -11.255 -1.832 -0.460 1.00 81.06 194 ASP A O 1
ATOM 1356 N N . PHE A 1 195 ? -12.735 -1.368 1.151 1.00 83.25 195 PHE A N 1
ATOM 1357 C CA . PHE A 1 195 ? -11.870 -1.843 2.234 1.00 83.25 195 PHE A CA 1
ATOM 1358 C C . PHE A 1 195 ? -12.276 -3.235 2.713 1.00 83.25 195 PHE A C 1
ATOM 1360 O O . PHE A 1 195 ? -13.424 -3.667 2.578 1.00 83.25 195 PHE A O 1
ATOM 1367 N N . ALA A 1 196 ? -11.332 -3.909 3.361 1.00 84.06 196 ALA A N 1
ATOM 1368 C CA . ALA A 1 196 ? -11.527 -5.212 3.970 1.00 84.06 196 ALA A CA 1
ATOM 1369 C C . ALA A 1 196 ? -11.437 -5.155 5.503 1.00 84.06 196 ALA A C 1
ATOM 1371 O O . ALA A 1 196 ? -10.855 -4.259 6.106 1.00 84.06 196 ALA A O 1
ATOM 1372 N N . ILE A 1 197 ? -11.986 -6.161 6.168 1.00 83.81 197 ILE A N 1
ATOM 1373 C CA . ILE A 1 197 ? -11.831 -6.357 7.605 1.00 83.81 197 ILE A CA 1
ATOM 1374 C C . ILE A 1 197 ? -10.347 -6.506 7.982 1.00 83.81 197 ILE A C 1
ATOM 1376 O O . ILE A 1 197 ? -9.587 -7.218 7.329 1.00 83.81 197 ILE A O 1
ATOM 1380 N N . GLY A 1 198 ? -9.936 -5.864 9.078 1.00 79.88 198 GLY A N 1
ATOM 1381 C CA . GLY A 1 198 ? -8.553 -5.860 9.570 1.00 79.88 198 GLY A CA 1
ATOM 1382 C C . GLY A 1 198 ? -7.643 -4.826 8.904 1.00 79.88 198 GLY A C 1
ATOM 1383 O O . GLY A 1 198 ? -6.489 -4.667 9.314 1.00 79.88 198 GLY A O 1
ATOM 1384 N N . ASP A 1 199 ? -8.151 -4.112 7.903 1.00 81.50 199 ASP A N 1
ATOM 1385 C CA . ASP A 1 199 ? -7.497 -2.944 7.342 1.00 81.50 199 ASP A CA 1
ATOM 1386 C C . ASP A 1 199 ? -7.355 -1.836 8.389 1.00 81.50 199 ASP A C 1
ATOM 1388 O O . ASP A 1 199 ? -8.277 -1.552 9.157 1.00 81.50 199 ASP A O 1
ATOM 1392 N N . ARG A 1 200 ? -6.196 -1.172 8.400 1.00 83.44 200 ARG A N 1
ATOM 1393 C CA . ARG A 1 200 ? -5.931 -0.031 9.281 1.00 83.44 200 ARG A CA 1
ATOM 1394 C C . ARG A 1 200 ? -5.873 1.268 8.493 1.00 83.44 200 ARG A C 1
ATOM 1396 O O . ARG A 1 200 ? -5.126 1.372 7.519 1.00 83.44 200 ARG A O 1
ATOM 1403 N N . ILE A 1 201 ? -6.612 2.268 8.958 1.00 83.31 201 ILE A N 1
ATOM 1404 C CA . ILE A 1 201 ? -6.674 3.610 8.374 1.00 83.31 201 ILE A CA 1
ATOM 1405 C C . ILE A 1 201 ? -6.094 4.600 9.379 1.00 83.31 201 ILE A C 1
ATOM 1407 O O . ILE A 1 201 ? -6.605 4.713 10.491 1.00 83.31 201 ILE A O 1
ATOM 1411 N N . ARG A 1 202 ? -5.038 5.317 8.988 1.00 84.94 202 ARG A N 1
ATOM 1412 C CA . ARG A 1 202 ? -4.367 6.313 9.831 1.00 84.94 202 ARG A CA 1
ATOM 1413 C C . ARG A 1 202 ? -4.839 7.726 9.496 1.00 84.94 202 ARG A C 1
ATOM 1415 O O . ARG A 1 202 ? -4.805 8.133 8.335 1.00 84.94 202 ARG A O 1
ATOM 1422 N N . PHE A 1 203 ? -5.203 8.483 10.518 1.00 84.50 203 PHE A N 1
ATOM 1423 C CA . PHE A 1 203 ? -5.589 9.888 10.458 1.00 84.50 203 PHE A CA 1
ATOM 1424 C C . PHE A 1 203 ? -4.449 10.805 10.920 1.00 84.50 203 PHE A C 1
ATOM 1426 O O . PHE A 1 203 ? -3.511 10.367 11.595 1.00 84.50 203 PHE A O 1
ATOM 1433 N N . ALA A 1 204 ? -4.477 12.063 10.473 1.00 82.00 204 ALA A N 1
ATOM 1434 C CA . ALA A 1 204 ? -3.371 13.010 10.602 1.00 82.00 204 ALA A CA 1
ATOM 1435 C C . ALA A 1 204 ? -2.918 13.268 12.046 1.00 82.00 204 ALA A C 1
ATOM 1437 O O . ALA A 1 204 ? -1.717 13.425 12.272 1.00 82.00 204 ALA A O 1
ATOM 1438 N N . ASN A 1 205 ? -3.835 13.239 13.012 1.00 79.75 205 ASN A N 1
ATOM 1439 C CA . ASN A 1 205 ? -3.544 13.451 14.430 1.00 79.75 205 ASN A CA 1
ATOM 1440 C C . ASN A 1 205 ? -3.113 12.166 15.153 1.00 79.75 205 ASN A C 1
ATOM 1442 O O . ASN A 1 205 ? -2.936 12.168 16.366 1.00 79.75 205 ASN A O 1
ATOM 1446 N N . GLY A 1 206 ? -2.906 11.065 14.423 1.00 71.69 206 GLY A N 1
ATOM 1447 C CA . GLY A 1 206 ? -2.390 9.809 14.969 1.00 71.69 206 GLY A CA 1
ATOM 1448 C C . GLY A 1 206 ? -3.450 8.746 15.250 1.00 71.69 206 GLY A C 1
ATOM 1449 O O . GLY A 1 206 ? -3.082 7.622 15.588 1.00 71.69 206 GLY A O 1
ATOM 1450 N N . GLY A 1 207 ? -4.739 9.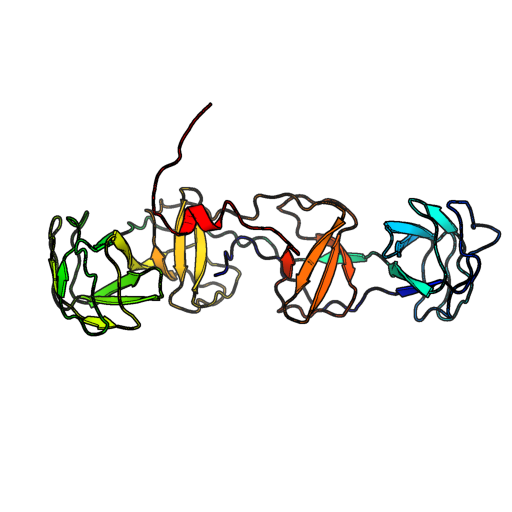043 15.054 1.00 80.88 207 GLY A N 1
ATOM 1451 C CA . GLY A 1 207 ? -5.803 8.046 15.172 1.00 80.88 207 GLY A CA 1
ATOM 1452 C C . GLY A 1 207 ? -5.673 6.937 14.138 1.00 80.88 207 GLY A C 1
ATOM 1453 O O . GLY A 1 207 ? -5.507 7.198 12.949 1.00 80.88 207 GLY A O 1
ATOM 1454 N N . ILE A 1 208 ? -5.755 5.687 14.586 1.00 86.19 208 ILE A N 1
ATOM 1455 C CA . ILE A 1 208 ? -5.817 4.514 13.721 1.00 86.19 208 ILE A CA 1
ATOM 1456 C C . ILE A 1 208 ? -7.179 3.861 13.919 1.00 86.19 208 ILE A C 1
ATOM 1458 O O . ILE A 1 208 ? -7.531 3.460 15.028 1.00 86.19 208 ILE A O 1
ATOM 1462 N N . LEU A 1 209 ? -7.935 3.735 12.832 1.00 90.81 209 LEU A N 1
ATOM 1463 C CA . LEU A 1 209 ? -9.135 2.912 12.783 1.00 90.81 209 LEU A CA 1
ATOM 1464 C C . LEU A 1 209 ? -8.766 1.534 12.236 1.00 90.81 209 LEU A C 1
ATOM 1466 O O . LEU A 1 209 ? -8.349 1.424 11.084 1.00 90.81 209 LEU A O 1
ATOM 1470 N N . ASN A 1 210 ? -8.945 0.491 13.040 1.00 89.06 210 ASN A N 1
ATOM 1471 C CA . ASN A 1 210 ? -8.833 -0.896 12.591 1.00 89.06 210 ASN A CA 1
ATOM 1472 C C . ASN A 1 210 ? -10.222 -1.434 12.227 1.00 89.06 210 ASN A C 1
ATOM 1474 O O . ASN A 1 210 ? -11.078 -1.592 13.103 1.00 89.06 210 ASN A O 1
ATOM 1478 N N . LEU A 1 211 ? -10.457 -1.690 10.943 1.00 92.12 211 LEU A N 1
ATOM 1479 C CA . LEU A 1 211 ? -11.768 -2.044 10.415 1.00 92.12 211 LEU A CA 1
ATOM 1480 C C . LEU A 1 211 ? -12.233 -3.422 10.899 1.00 92.12 211 LEU A C 1
ATOM 1482 O O . LEU A 1 211 ? -11.490 -4.404 10.936 1.00 92.12 211 LEU A O 1
ATOM 1486 N N . THR A 1 212 ? -13.509 -3.504 11.260 1.00 92.69 212 THR A N 1
ATOM 1487 C CA . THR A 1 212 ? -14.182 -4.741 11.696 1.00 92.69 212 THR A CA 1
ATOM 1488 C C . THR A 1 212 ? -15.233 -5.215 10.692 1.00 92.69 212 THR A C 1
ATOM 1490 O O . THR A 1 212 ? -15.910 -6.210 10.929 1.00 92.69 212 THR A O 1
ATOM 1493 N N . THR A 1 213 ? -15.358 -4.521 9.561 1.00 92.56 213 THR A N 1
ATOM 1494 C CA . THR A 1 213 ? -16.298 -4.806 8.470 1.00 92.56 213 THR A CA 1
ATOM 1495 C C . THR A 1 213 ? -15.602 -4.601 7.120 1.00 92.56 213 THR A C 1
ATOM 1497 O O . THR A 1 213 ? -14.480 -4.101 7.088 1.00 92.56 213 THR A O 1
ATOM 1500 N N . ASN A 1 214 ? -16.261 -4.980 6.020 1.00 89.88 214 ASN A N 1
ATOM 1501 C CA . ASN A 1 214 ? -15.810 -4.714 4.648 1.00 89.88 214 ASN A CA 1
ATOM 1502 C C . ASN A 1 214 ? -16.619 -3.539 4.058 1.00 89.88 214 ASN A C 1
ATOM 1504 O O . ASN A 1 214 ? -17.642 -3.785 3.410 1.00 89.88 214 ASN A O 1
ATOM 1508 N N . PRO A 1 215 ? -16.274 -2.268 4.333 1.00 88.62 215 PRO A N 1
ATOM 1509 C CA . PRO A 1 215 ? -17.004 -1.150 3.761 1.00 88.62 215 PRO A CA 1
ATOM 1510 C C . PRO A 1 215 ? -16.684 -1.029 2.270 1.00 88.62 215 PRO A C 1
ATOM 1512 O O . PRO A 1 215 ? -15.525 -0.929 1.872 1.00 88.62 215 PRO A O 1
ATOM 1515 N N . ALA A 1 216 ? -17.735 -1.022 1.455 1.00 87.56 216 ALA A N 1
ATOM 1516 C CA . ALA A 1 216 ? -17.619 -0.812 0.020 1.00 87.56 216 ALA A CA 1
ATOM 1517 C C . ALA A 1 216 ? -17.242 0.640 -0.315 1.00 87.56 216 ALA A C 1
ATOM 1519 O O . ALA A 1 216 ? -17.419 1.572 0.485 1.00 87.56 216 ALA A O 1
ATOM 1520 N N . SER A 1 217 ? -16.800 0.821 -1.552 1.00 83.81 217 SER A N 1
ATOM 1521 C CA . SER A 1 217 ? -16.624 2.099 -2.217 1.00 83.81 217 SER A CA 1
ATOM 1522 C C . SER A 1 217 ? -17.861 2.979 -2.035 1.00 83.81 217 SER A C 1
ATOM 1524 O O . SER A 1 217 ? -19.006 2.528 -2.074 1.00 83.81 217 SER A O 1
ATOM 1526 N N . SER A 1 218 ? -17.632 4.269 -1.807 1.00 86.94 218 SER A N 1
ATOM 1527 C CA . SER A 1 218 ? -18.640 5.289 -1.482 1.00 86.94 218 SER A CA 1
ATOM 1528 C C . SER A 1 218 ? -19.292 5.185 -0.098 1.00 86.94 218 SER A C 1
ATOM 1530 O O . SER A 1 218 ? -20.079 6.069 0.247 1.00 86.94 218 SER A O 1
ATOM 1532 N N . ALA A 1 219 ? -18.969 4.186 0.733 1.00 90.50 219 ALA A N 1
ATOM 1533 C CA . ALA A 1 219 ? -19.462 4.152 2.111 1.00 90.50 219 ALA A CA 1
ATOM 1534 C C . ALA A 1 219 ? -18.996 5.389 2.904 1.00 90.50 219 ALA A C 1
ATOM 1536 O O . ALA A 1 219 ? -17.822 5.764 2.891 1.00 90.50 219 ALA A O 1
ATOM 1537 N N . THR A 1 220 ? -19.932 6.005 3.625 1.00 94.19 220 THR A N 1
ATOM 1538 C CA . THR A 1 220 ? -19.702 7.180 4.489 1.00 94.19 220 THR A CA 1
ATOM 1539 C C . THR A 1 220 ? -19.591 6.811 5.966 1.00 94.19 220 THR A C 1
ATOM 1541 O O . THR A 1 220 ? -19.416 7.673 6.825 1.00 94.19 220 THR A O 1
ATOM 1544 N N . THR A 1 221 ? -19.728 5.527 6.282 1.00 94.19 221 THR A N 1
ATOM 1545 C CA . THR A 1 221 ? -19.632 4.995 7.637 1.00 94.19 221 THR A CA 1
ATOM 1546 C C . THR A 1 221 ? -18.658 3.838 7.630 1.00 94.19 221 THR A C 1
ATOM 1548 O O . THR A 1 221 ? -18.814 2.900 6.851 1.00 94.19 221 THR A O 1
ATOM 1551 N N . LEU A 1 222 ? -17.658 3.920 8.501 1.00 94.56 222 LEU A N 1
ATOM 1552 C CA . LEU A 1 222 ? -16.675 2.867 8.703 1.00 94.56 222 LEU A CA 1
ATOM 1553 C C . LEU A 1 222 ? -16.823 2.340 10.125 1.00 94.56 222 LEU A C 1
ATOM 1555 O O . LEU A 1 222 ? -16.861 3.125 11.072 1.00 94.56 222 LEU A O 1
ATOM 1559 N N . THR A 1 223 ? -16.898 1.022 10.273 1.00 96.31 223 THR A N 1
ATOM 1560 C CA . THR A 1 223 ? -16.975 0.369 11.582 1.00 96.31 223 THR A CA 1
ATOM 1561 C C . THR A 1 223 ? -15.625 -0.233 11.926 1.00 96.31 223 THR A C 1
ATOM 1563 O O . THR A 1 223 ? -15.067 -1.012 11.146 1.00 96.31 223 THR A O 1
ATOM 1566 N N . GLY A 1 224 ? -15.101 0.116 13.095 1.00 95.81 224 GLY A N 1
ATOM 1567 C CA . GLY A 1 224 ? -13.810 -0.376 13.547 1.00 95.81 224 GLY A CA 1
ATOM 1568 C C . GLY A 1 224 ? -13.453 0.094 14.946 1.00 95.81 224 GLY A C 1
ATOM 1569 O O . GLY A 1 224 ? -14.185 0.862 15.564 1.00 95.81 224 GLY A O 1
ATOM 1570 N N . SER A 1 225 ? -12.319 -0.384 15.445 1.00 93.38 225 SER A N 1
ATOM 1571 C CA . SER A 1 225 ? -11.773 0.056 16.725 1.00 93.38 225 SER A CA 1
ATOM 1572 C C . SER A 1 225 ? -10.846 1.253 16.518 1.00 93.38 225 SER A C 1
ATOM 1574 O O . SER A 1 225 ? -9.874 1.143 15.764 1.00 93.38 225 SER A O 1
ATOM 1576 N N . LEU A 1 226 ? -11.161 2.384 17.152 1.00 94.25 226 LEU A N 1
ATOM 1577 C CA . LEU A 1 226 ? -10.460 3.659 16.979 1.00 94.25 226 LEU A CA 1
ATOM 1578 C C . LEU A 1 226 ? -9.480 3.911 18.136 1.00 94.25 226 LEU A C 1
ATOM 1580 O O . LEU A 1 226 ? -9.891 3.905 19.293 1.00 94.25 226 LEU A O 1
ATOM 1584 N N . SER A 1 227 ? -8.204 4.158 17.823 1.00 89.00 227 SER A N 1
ATOM 1585 C CA . SER A 1 227 ? -7.144 4.298 18.837 1.00 89.00 227 SER A CA 1
ATOM 1586 C C . SER A 1 227 ? -6.961 5.705 19.413 1.00 89.00 227 SER A C 1
ATOM 1588 O O . SER A 1 227 ? -6.318 5.861 20.446 1.00 89.00 227 SER A O 1
ATOM 1590 N N . HIS A 1 228 ? -7.472 6.733 18.738 1.00 89.44 228 HIS A N 1
ATOM 1591 C CA . HIS A 1 228 ? -7.358 8.128 19.161 1.00 89.44 228 HIS A CA 1
ATOM 1592 C C . HIS A 1 228 ? -8.539 8.937 18.633 1.00 89.44 228 HIS A C 1
ATOM 1594 O O . HIS A 1 228 ? -9.113 8.580 17.602 1.00 89.44 228 HIS A O 1
ATOM 1600 N N . ASP A 1 229 ? -8.878 10.021 19.323 1.00 91.00 229 ASP A N 1
ATOM 1601 C CA . ASP A 1 229 ? -9.945 10.924 18.910 1.00 91.00 229 ASP A CA 1
ATOM 1602 C C . ASP A 1 229 ? -9.708 11.457 17.494 1.00 91.00 229 ASP A C 1
ATOM 1604 O O . ASP A 1 229 ? -8.581 11.753 17.095 1.00 91.00 229 ASP A O 1
ATOM 1608 N N . LEU A 1 230 ? -10.797 11.602 16.745 1.00 92.69 230 LEU A N 1
ATOM 1609 C CA . LEU A 1 230 ? -10.811 12.241 15.437 1.00 92.69 230 LEU A CA 1
ATOM 1610 C C . LEU A 1 230 ? -11.517 13.584 15.531 1.00 92.69 230 LEU A C 1
ATOM 1612 O O . LEU A 1 230 ? -12.611 13.688 16.099 1.00 92.69 230 LEU A O 1
ATOM 1616 N N . ALA A 1 231 ? -10.932 14.599 14.906 1.00 93.62 231 ALA A N 1
ATOM 1617 C CA . ALA A 1 231 ? -11.591 15.878 14.693 1.00 93.62 231 ALA A CA 1
ATOM 1618 C C . ALA A 1 231 ? -12.417 15.868 13.395 1.00 93.62 231 ALA A C 1
ATOM 1620 O O . ALA A 1 231 ? -12.050 15.243 12.400 1.00 93.62 231 ALA A O 1
ATOM 1621 N N . ASN A 1 232 ? -13.524 16.616 13.365 1.00 94.06 232 ASN A N 1
ATOM 1622 C CA . ASN A 1 232 ? -14.224 16.883 12.111 1.00 94.06 232 ASN A CA 1
ATOM 1623 C C . ASN A 1 232 ? -13.288 17.578 11.103 1.00 94.06 232 ASN A C 1
ATOM 1625 O O . ASN A 1 232 ? -12.636 18.566 11.438 1.00 94.06 232 ASN A O 1
ATOM 1629 N N . GLY A 1 233 ? -13.253 17.083 9.868 1.00 90.56 233 GLY A N 1
ATOM 1630 C CA . GLY A 1 233 ? -12.361 17.560 8.814 1.00 90.56 233 GLY A CA 1
ATOM 1631 C C . GLY A 1 233 ? -10.960 16.947 8.850 1.00 90.56 233 GLY A C 1
ATOM 1632 O O . GLY A 1 233 ? -10.133 17.290 8.008 1.00 90.56 233 GLY A O 1
ATOM 1633 N N . GLU A 1 234 ? -10.669 16.045 9.789 1.00 89.56 234 GLU A N 1
ATOM 1634 C CA . GLU A 1 234 ? -9.366 15.393 9.866 1.00 89.56 234 GLU A CA 1
ATOM 1635 C C . GLU A 1 234 ? -9.148 14.444 8.684 1.00 89.56 234 GLU A C 1
ATOM 1637 O O . GLU A 1 234 ? -9.937 13.529 8.443 1.00 89.56 234 GLU A O 1
ATOM 1642 N N . ALA A 1 235 ? -8.069 14.661 7.935 1.00 86.81 235 ALA A N 1
ATOM 1643 C CA . ALA A 1 235 ? -7.724 13.845 6.779 1.00 86.81 235 ALA A CA 1
ATOM 1644 C C . ALA A 1 235 ? -6.893 12.612 7.162 1.00 86.81 235 ALA A C 1
ATOM 1646 O O . ALA A 1 235 ? -6.168 12.609 8.162 1.00 86.81 235 ALA A O 1
ATOM 1647 N N . THR A 1 236 ? -6.949 11.575 6.329 1.00 81.12 236 THR A N 1
ATOM 1648 C CA . THR A 1 236 ? -6.024 10.445 6.426 1.00 81.12 236 THR A CA 1
ATOM 1649 C C . THR A 1 236 ? -4.606 10.847 6.058 1.00 81.12 236 THR A C 1
ATOM 1651 O O . THR A 1 236 ? -4.364 11.705 5.206 1.00 81.12 236 THR A O 1
ATOM 1654 N N . VAL A 1 237 ? -3.639 10.185 6.687 1.00 69.88 237 VAL A N 1
ATOM 1655 C CA . VAL A 1 237 ? -2.239 10.275 6.281 1.00 69.88 237 VAL A CA 1
ATOM 1656 C C . VAL A 1 237 ? -2.055 9.399 5.049 1.00 69.88 237 VAL A C 1
ATOM 1658 O O . VAL A 1 237 ? -2.106 8.180 5.156 1.00 69.88 237 VAL A O 1
ATOM 1661 N N . SER A 1 238 ? -1.862 10.020 3.886 1.00 65.75 238 SER A N 1
ATOM 1662 C CA . SER A 1 238 ? -1.474 9.324 2.650 1.00 65.75 238 SER A CA 1
ATOM 1663 C C . SER A 1 238 ? -0.004 8.879 2.677 1.00 65.75 238 SER A C 1
ATOM 1665 O O . SER A 1 238 ? 0.728 9.203 3.614 1.00 65.75 238 SER A O 1
ATOM 1667 N N . ARG A 1 239 ? 0.434 8.196 1.608 1.00 66.88 239 ARG A N 1
ATOM 1668 C CA . ARG A 1 239 ? 1.840 7.866 1.304 1.00 66.88 239 ARG A CA 1
ATOM 1669 C C . ARG A 1 239 ? 2.759 9.052 1.653 1.00 66.88 239 ARG A C 1
ATOM 1671 O O . ARG A 1 239 ? 2.661 10.110 1.033 1.00 66.88 239 ARG A O 1
ATOM 1678 N N . ARG A 1 240 ? 3.619 8.899 2.668 1.00 57.75 240 ARG A N 1
ATOM 1679 C CA . ARG A 1 240 ? 4.561 9.952 3.103 1.00 57.75 240 ARG A CA 1
ATOM 1680 C C . ARG A 1 240 ? 5.900 9.907 2.373 1.00 57.75 240 ARG A C 1
ATOM 1682 O O . ARG A 1 240 ? 6.598 10.917 2.343 1.00 57.75 240 ARG A O 1
ATOM 1689 N N . GLU A 1 241 ? 6.255 8.765 1.796 1.00 63.91 241 GLU A N 1
ATOM 1690 C CA . GLU A 1 241 ? 7.581 8.538 1.224 1.00 63.91 241 GLU A CA 1
ATOM 1691 C C . GLU 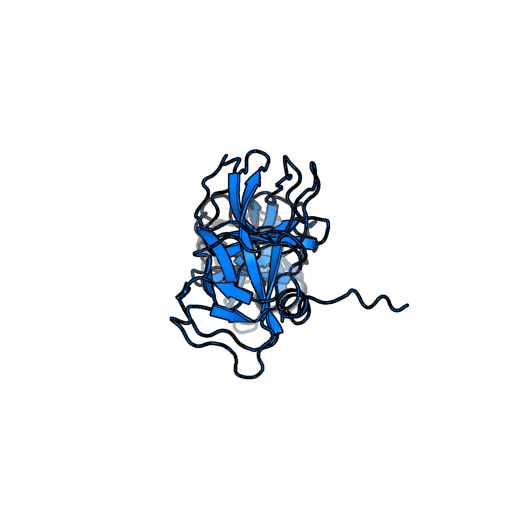A 1 241 ? 7.563 8.685 -0.297 1.00 63.91 241 GLU A C 1
ATOM 1693 O O . GLU A 1 241 ? 6.681 8.167 -0.984 1.00 63.91 241 GLU A O 1
ATOM 1698 N N . ALA A 1 242 ? 8.540 9.425 -0.823 1.00 72.62 242 ALA A N 1
ATOM 1699 C CA . ALA A 1 242 ? 8.795 9.458 -2.255 1.00 72.62 242 ALA A CA 1
ATOM 1700 C C . ALA A 1 242 ? 9.271 8.081 -2.737 1.00 72.62 242 ALA A C 1
ATOM 1702 O O . ALA A 1 242 ? 9.981 7.367 -2.030 1.00 72.62 242 ALA A O 1
ATOM 1703 N N . PHE A 1 243 ? 8.914 7.743 -3.969 1.00 82.38 243 PHE A N 1
ATOM 1704 C CA . PHE A 1 243 ? 9.407 6.561 -4.655 1.00 82.38 243 PHE A CA 1
ATOM 1705 C C . PHE A 1 243 ? 10.820 6.815 -5.169 1.00 82.38 243 PHE A C 1
ATOM 1707 O O . PHE A 1 243 ? 11.101 7.878 -5.732 1.00 82.38 243 PHE A O 1
ATOM 1714 N N . LEU A 1 244 ? 11.704 5.838 -4.999 1.00 82.56 244 LEU A N 1
ATOM 1715 C CA . LEU A 1 244 ? 13.108 5.954 -5.382 1.00 82.56 244 LEU A CA 1
ATOM 1716 C C . LEU A 1 244 ? 13.407 5.102 -6.617 1.00 82.56 244 LEU A C 1
ATOM 1718 O O . LEU A 1 244 ? 12.831 4.035 -6.809 1.00 82.56 244 LEU A O 1
ATOM 1722 N N . SER A 1 245 ? 14.346 5.555 -7.446 1.00 84.56 245 SER A N 1
ATOM 1723 C CA . SER A 1 245 ? 14.882 4.717 -8.523 1.00 84.56 245 SER A CA 1
ATOM 1724 C C . SER A 1 245 ? 15.573 3.483 -7.932 1.00 84.56 245 SER A C 1
ATOM 1726 O O . SER A 1 245 ? 16.273 3.594 -6.927 1.00 84.56 245 SER A O 1
ATOM 1728 N N . GLY A 1 246 ? 15.385 2.321 -8.555 1.00 83.69 246 GLY A N 1
ATOM 1729 C CA . GLY A 1 246 ? 15.862 1.019 -8.080 1.00 83.69 246 GLY A CA 1
ATOM 1730 C C . GLY A 1 246 ? 14.972 0.369 -7.017 1.00 83.69 246 GLY A C 1
ATOM 1731 O O . GLY A 1 246 ? 15.234 -0.759 -6.611 1.00 83.69 246 GLY A O 1
ATOM 1732 N N . GLN A 1 247 ? 13.919 1.052 -6.561 1.00 81.31 247 GLN A N 1
ATOM 1733 C CA . GLN A 1 247 ? 12.968 0.487 -5.612 1.00 81.31 247 GLN A CA 1
ATOM 1734 C C . GLN A 1 247 ? 12.183 -0.664 -6.247 1.00 81.31 247 GLN A C 1
ATOM 1736 O O . GLN A 1 247 ? 11.739 -0.555 -7.391 1.00 81.31 247 GLN A O 1
ATOM 1741 N N . MET A 1 248 ? 11.993 -1.746 -5.491 1.00 79.81 248 MET A N 1
ATOM 1742 C CA . MET A 1 248 ? 11.311 -2.949 -5.956 1.00 79.81 248 MET A CA 1
ATOM 1743 C C . MET A 1 248 ? 10.041 -3.206 -5.150 1.00 79.81 248 MET A C 1
ATOM 1745 O O . MET A 1 248 ? 10.056 -3.149 -3.922 1.00 79.81 248 MET A O 1
ATOM 1749 N N . PHE A 1 249 ? 8.963 -3.558 -5.840 1.00 77.75 249 PHE A N 1
ATOM 1750 C CA . PHE A 1 249 ? 7.697 -3.964 -5.241 1.00 77.75 249 PHE A CA 1
ATOM 1751 C C . PHE A 1 249 ? 7.398 -5.413 -5.574 1.00 77.75 249 PHE A C 1
ATOM 1753 O O . PHE A 1 249 ? 7.509 -5.811 -6.731 1.00 77.75 249 PHE A O 1
ATOM 1760 N N . HIS A 1 250 ? 6.980 -6.174 -4.569 1.00 75.06 250 HIS A N 1
ATOM 1761 C CA . HIS A 1 250 ? 6.530 -7.550 -4.718 1.00 75.06 250 HIS A CA 1
ATOM 1762 C C . HIS A 1 250 ? 5.016 -7.603 -4.612 1.00 75.06 250 HIS A C 1
ATOM 1764 O O . HIS A 1 250 ? 4.432 -7.097 -3.653 1.00 75.06 250 HIS A O 1
ATOM 1770 N N . PHE A 1 251 ? 4.401 -8.258 -5.582 1.00 72.44 251 PHE A N 1
ATOM 1771 C CA . PHE A 1 251 ? 2.963 -8.452 -5.646 1.00 72.44 251 PHE A CA 1
ATOM 1772 C C . PHE A 1 251 ? 2.604 -9.852 -5.151 1.00 72.44 251 PHE A C 1
ATOM 1774 O O . PHE A 1 251 ? 3.424 -10.773 -5.163 1.00 72.44 251 PHE A O 1
ATOM 1781 N N . ALA A 1 252 ? 1.364 -10.021 -4.691 1.00 66.19 252 ALA A N 1
ATOM 1782 C CA . ALA A 1 252 ? 0.900 -11.270 -4.083 1.00 66.19 252 ALA A CA 1
ATOM 1783 C C . ALA A 1 252 ? 1.010 -12.497 -5.012 1.00 66.19 252 ALA A C 1
ATOM 1785 O O . ALA A 1 252 ? 1.144 -13.622 -4.533 1.00 66.19 252 ALA A O 1
ATOM 1786 N N . ASN A 1 253 ? 0.986 -12.287 -6.330 1.00 65.06 253 ASN A N 1
ATOM 1787 C CA . ASN A 1 253 ? 1.157 -13.336 -7.335 1.00 65.06 253 ASN A CA 1
ATOM 1788 C C . ASN A 1 253 ? 2.630 -13.721 -7.593 1.00 65.06 253 ASN A C 1
ATOM 1790 O O . ASN A 1 253 ? 2.898 -14.608 -8.400 1.00 65.06 253 ASN A O 1
ATOM 1794 N N . GLY A 1 254 ? 3.576 -13.074 -6.906 1.00 70.88 254 GLY A N 1
ATOM 1795 C CA . GLY A 1 254 ? 5.014 -13.284 -7.056 1.00 70.88 254 GLY A CA 1
ATOM 1796 C C . GLY A 1 254 ? 5.693 -12.343 -8.050 1.00 70.88 254 GLY A C 1
ATOM 1797 O O . GLY A 1 254 ? 6.924 -12.349 -8.108 1.00 70.88 254 GLY A O 1
ATOM 1798 N N . ALA A 1 255 ? 4.932 -11.526 -8.779 1.00 76.62 255 ALA A N 1
ATOM 1799 C CA . ALA A 1 255 ? 5.483 -10.567 -9.719 1.00 76.62 255 ALA A CA 1
ATOM 1800 C C . ALA A 1 255 ? 6.245 -9.448 -9.023 1.00 76.62 255 ALA A C 1
ATOM 1802 O O . ALA A 1 255 ? 5.946 -9.067 -7.882 1.00 76.62 255 ALA A O 1
ATOM 1803 N N . LYS A 1 256 ? 7.217 -8.897 -9.746 1.00 83.44 256 LYS A N 1
ATOM 1804 C CA . LYS A 1 256 ? 8.040 -7.794 -9.277 1.00 83.44 256 LYS A CA 1
ATOM 1805 C C . LYS A 1 256 ? 7.998 -6.635 -10.247 1.00 83.44 256 LYS A C 1
ATOM 1807 O O . LYS A 1 256 ? 8.107 -6.795 -11.461 1.00 83.44 256 LYS A O 1
ATOM 1812 N N . LEU A 1 257 ? 7.897 -5.456 -9.659 1.00 85.38 257 LEU A N 1
ATOM 1813 C CA . LEU A 1 257 ? 8.095 -4.188 -10.333 1.00 85.38 257 LEU A CA 1
ATOM 1814 C C . LEU A 1 257 ? 9.378 -3.560 -9.81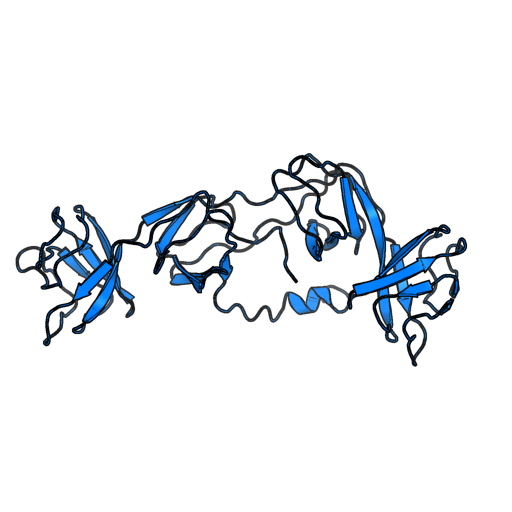2 1.00 85.38 257 LEU A C 1
ATOM 1816 O O . LEU A 1 257 ? 9.472 -3.307 -8.612 1.00 85.38 257 LEU A O 1
ATOM 1820 N N . THR A 1 258 ? 10.291 -3.204 -10.709 1.00 88.31 258 THR A N 1
ATOM 1821 C CA . THR A 1 258 ? 11.479 -2.412 -10.369 1.00 88.31 258 THR A CA 1
ATOM 1822 C C . THR A 1 258 ? 11.366 -1.021 -10.976 1.00 88.31 258 THR A C 1
ATOM 1824 O O . THR A 1 258 ? 11.174 -0.875 -12.184 1.00 88.31 258 THR A O 1
ATOM 1827 N N . LEU A 1 259 ? 11.489 0.016 -10.148 1.00 89.81 259 LEU A N 1
ATOM 1828 C CA . LEU A 1 259 ? 11.428 1.404 -10.595 1.00 89.81 259 LEU A CA 1
ATOM 1829 C C . LEU A 1 259 ? 12.731 1.836 -11.254 1.00 89.81 259 LEU A C 1
ATOM 1831 O O . LEU A 1 259 ? 13.818 1.611 -10.729 1.00 89.81 259 LEU A O 1
ATOM 1835 N N . THR A 1 260 ? 12.618 2.545 -12.370 1.00 91.31 260 THR A N 1
ATOM 1836 C CA . THR A 1 260 ? 13.761 3.100 -13.111 1.00 91.31 260 THR A CA 1
ATOM 1837 C C . THR A 1 260 ? 13.838 4.624 -13.024 1.00 91.31 260 THR A C 1
ATOM 1839 O O . THR A 1 260 ? 14.767 5.235 -13.552 1.00 91.31 260 THR A O 1
ATOM 1842 N N . ALA A 1 261 ? 12.874 5.244 -12.339 1.00 88.88 261 ALA A N 1
ATOM 1843 C CA . ALA A 1 261 ? 12.855 6.664 -12.026 1.00 88.88 261 ALA A CA 1
ATOM 1844 C C . ALA A 1 261 ? 12.220 6.910 -10.651 1.00 88.88 261 ALA A C 1
ATOM 1846 O O . ALA A 1 261 ? 11.308 6.198 -10.232 1.00 88.88 261 ALA A O 1
ATOM 1847 N N . ALA A 1 262 ? 12.692 7.950 -9.962 1.00 87.81 262 ALA A N 1
ATOM 1848 C CA . ALA A 1 262 ? 12.059 8.432 -8.741 1.00 87.81 262 ALA A CA 1
ATOM 1849 C C . ALA A 1 262 ? 10.728 9.140 -9.051 1.00 87.81 262 ALA A C 1
ATOM 1851 O O . ALA A 1 262 ? 10.561 9.738 -10.115 1.00 87.81 262 ALA A O 1
ATOM 1852 N N . ALA A 1 263 ? 9.800 9.116 -8.097 1.00 85.00 263 ALA A N 1
ATOM 1853 C CA . ALA A 1 263 ? 8.490 9.747 -8.215 1.00 85.00 263 ALA A CA 1
ATOM 1854 C C . ALA A 1 263 ? 8.029 10.309 -6.862 1.00 85.00 263 ALA A C 1
ATOM 1856 O O . ALA A 1 263 ? 8.370 9.795 -5.800 1.00 85.00 263 ALA A O 1
ATOM 1857 N N . ALA A 1 264 ? 7.234 11.380 -6.879 1.00 83.25 264 ALA A N 1
ATOM 1858 C CA . ALA A 1 264 ? 6.660 11.929 -5.652 1.00 83.25 264 ALA A CA 1
ATOM 1859 C C . ALA A 1 264 ? 5.656 10.943 -5.030 1.00 83.25 264 ALA A C 1
ATOM 1861 O O . ALA A 1 264 ? 4.993 10.203 -5.757 1.00 83.25 264 ALA A O 1
ATOM 1862 N N . ALA A 1 265 ? 5.469 10.989 -3.709 1.00 73.38 265 ALA A N 1
ATOM 1863 C CA . ALA A 1 265 ? 4.530 10.118 -2.990 1.00 73.38 265 ALA A CA 1
ATOM 1864 C C . ALA A 1 265 ? 3.067 10.230 -3.482 1.00 73.38 265 ALA A C 1
ATOM 1866 O O . ALA A 1 265 ? 2.282 9.289 -3.366 1.00 73.38 265 ALA A O 1
ATOM 1867 N N . SER A 1 266 ? 2.707 11.378 -4.067 1.00 76.00 266 SER A N 1
ATOM 1868 C CA . SER A 1 266 ? 1.395 11.656 -4.663 1.00 76.00 266 SER A CA 1
ATOM 1869 C C . SER A 1 266 ? 1.237 11.167 -6.108 1.00 76.00 266 SER A C 1
ATOM 1871 O O . SER A 1 266 ? 0.182 11.378 -6.706 1.00 76.00 266 SER A O 1
ATOM 1873 N N . SER A 1 267 ? 2.267 10.555 -6.698 1.00 81.94 267 SER A N 1
ATOM 1874 C CA . SER A 1 267 ? 2.233 10.133 -8.100 1.00 81.94 267 SER A CA 1
ATOM 1875 C C . SER A 1 267 ? 1.176 9.053 -8.326 1.00 81.94 267 SER A C 1
ATOM 1877 O O . SER A 1 267 ? 1.014 8.137 -7.523 1.00 81.94 267 SER A O 1
ATOM 1879 N N . THR A 1 268 ? 0.478 9.153 -9.455 1.00 85.44 268 THR A N 1
ATOM 1880 C CA . THR A 1 268 ? -0.480 8.150 -9.954 1.00 85.44 268 THR A CA 1
ATOM 1881 C C . THR A 1 268 ? 0.084 7.352 -11.128 1.00 85.44 268 THR A C 1
ATOM 1883 O O . THR A 1 268 ? -0.618 6.577 -11.773 1.00 85.44 268 THR A O 1
ATOM 1886 N N . SER A 1 269 ? 1.367 7.544 -11.421 1.00 88.31 269 SER A N 1
ATOM 1887 C CA . SER A 1 269 ? 2.091 6.848 -12.469 1.00 88.31 269 SER A CA 1
ATOM 1888 C C . SER A 1 269 ? 3.524 6.629 -12.017 1.00 88.31 269 SER A C 1
ATOM 1890 O O . SER A 1 269 ? 4.132 7.537 -11.450 1.00 88.31 269 SER A O 1
ATOM 1892 N N . LEU A 1 270 ? 4.051 5.440 -12.283 1.00 89.19 270 LEU A N 1
ATOM 1893 C CA . LEU A 1 270 ? 5.434 5.073 -12.003 1.00 89.19 270 LEU A CA 1
ATOM 1894 C C . LEU A 1 270 ? 6.097 4.582 -13.292 1.00 89.19 270 LEU A C 1
ATOM 1896 O O . LEU A 1 270 ? 5.423 4.093 -14.204 1.00 89.19 270 LEU A O 1
ATOM 1900 N N . THR A 1 271 ? 7.417 4.729 -13.364 1.00 91.69 271 THR A N 1
ATOM 1901 C CA . THR A 1 271 ? 8.228 4.255 -14.489 1.00 91.69 271 THR A CA 1
ATOM 1902 C C . THR A 1 271 ? 9.150 3.148 -14.000 1.00 91.69 271 THR A C 1
ATOM 1904 O O . THR A 1 271 ? 9.858 3.316 -13.004 1.00 91.69 271 THR A O 1
ATOM 1907 N N . GLY A 1 272 ? 9.105 2.005 -14.674 1.00 92.38 272 GLY A N 1
ATOM 1908 C CA . GLY A 1 272 ? 9.791 0.790 -14.257 1.00 92.38 272 GLY A CA 1
ATOM 1909 C C . GLY A 1 272 ? 9.554 -0.364 -15.221 1.00 92.38 272 GLY A C 1
ATOM 1910 O O . GLY A 1 272 ? 9.015 -0.163 -16.307 1.00 92.38 272 GLY A O 1
ATOM 1911 N N . TYR A 1 273 ? 9.937 -1.571 -14.828 1.00 91.44 273 TYR A N 1
ATOM 1912 C CA . TYR A 1 273 ? 9.699 -2.785 -15.609 1.00 91.44 273 TYR A CA 1
ATOM 1913 C C . TYR A 1 273 ? 9.114 -3.900 -14.742 1.00 91.44 273 TYR A C 1
ATOM 1915 O O . TYR A 1 273 ? 9.344 -3.938 -13.530 1.00 91.44 273 TYR A O 1
ATOM 1923 N N . TRP A 1 274 ? 8.352 -4.786 -15.384 1.00 88.06 274 TRP A N 1
ATOM 1924 C CA . TRP A 1 274 ? 7.700 -5.937 -14.763 1.00 88.06 274 TRP A CA 1
ATOM 1925 C C . TRP A 1 274 ? 8.380 -7.229 -15.203 1.00 88.06 274 TRP A C 1
ATOM 1927 O O . TRP A 1 274 ? 8.484 -7.476 -16.405 1.00 88.06 274 TRP A O 1
ATOM 1937 N N . ASP A 1 275 ? 8.780 -8.074 -14.253 1.00 83.62 275 ASP A N 1
ATOM 1938 C CA . ASP A 1 275 ? 9.353 -9.393 -14.570 1.00 83.62 275 ASP A CA 1
ATOM 1939 C C . ASP A 1 275 ? 8.292 -10.412 -15.031 1.00 83.62 275 ASP A C 1
ATOM 1941 O O . ASP A 1 275 ? 8.594 -11.398 -15.704 1.00 83.62 275 ASP A O 1
ATOM 1945 N N . SER A 1 276 ? 7.028 -10.168 -14.686 1.00 81.19 276 SER A N 1
ATOM 1946 C CA . SER A 1 276 ? 5.888 -11.037 -14.957 1.00 81.19 276 SER A CA 1
ATOM 1947 C C . SER A 1 276 ? 4.579 -10.239 -14.954 1.00 81.19 276 SER A C 1
ATOM 1949 O O . SER A 1 276 ? 4.537 -9.073 -14.560 1.00 81.19 276 SER A O 1
ATOM 1951 N N . ALA A 1 277 ? 3.501 -10.836 -15.469 1.00 78.88 277 ALA A N 1
ATOM 1952 C CA . ALA A 1 277 ? 2.212 -10.158 -15.579 1.00 78.88 277 ALA A CA 1
ATOM 1953 C C . ALA A 1 277 ? 1.550 -9.938 -14.205 1.00 78.88 277 ALA A C 1
ATOM 1955 O O . ALA A 1 277 ? 1.655 -10.776 -13.311 1.00 78.88 277 ALA A O 1
ATOM 1956 N N . VAL A 1 278 ? 0.814 -8.834 -14.074 1.00 69.12 278 VAL A N 1
ATOM 1957 C CA . VAL A 1 278 ? 0.098 -8.428 -12.854 1.00 69.12 278 VAL A CA 1
ATOM 1958 C C . VAL A 1 278 ? -1.350 -8.087 -13.171 1.00 69.12 278 VAL A C 1
ATOM 1960 O O . VAL A 1 278 ? -1.670 -7.540 -14.233 1.00 69.12 278 VAL A O 1
ATOM 1963 N N . THR A 1 279 ? -2.250 -8.437 -12.257 1.00 65.12 279 THR A N 1
ATOM 1964 C CA . THR A 1 279 ? -3.670 -8.079 -12.350 1.00 65.12 279 THR A CA 1
ATOM 1965 C C . THR A 1 279 ? -3.964 -6.793 -11.570 1.00 65.12 279 THR A C 1
ATOM 1967 O O . THR A 1 279 ? -3.213 -6.383 -10.686 1.00 65.12 279 THR A O 1
ATOM 1970 N N . ASP A 1 280 ? -5.054 -6.110 -11.911 1.00 60.97 280 ASP A N 1
ATOM 1971 C CA . ASP A 1 280 ? -5.462 -4.827 -11.312 1.00 60.97 280 ASP A CA 1
ATOM 1972 C C . ASP A 1 280 ? -5.945 -4.924 -9.862 1.00 60.97 280 ASP A C 1
ATOM 1974 O O . ASP A 1 280 ? -6.104 -3.911 -9.184 1.00 60.97 280 ASP A O 1
ATOM 1978 N N . THR A 1 281 ? -6.148 -6.141 -9.367 1.00 54.00 281 THR A N 1
ATOM 1979 C CA . TH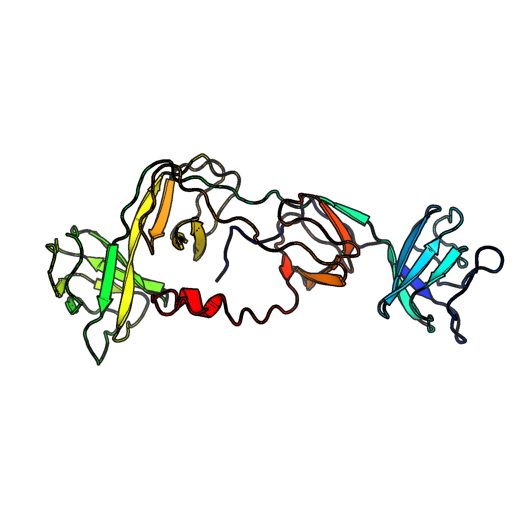R A 1 281 ? -6.545 -6.406 -7.982 1.00 54.00 281 THR A CA 1
ATOM 1980 C C . THR A 1 281 ? -5.363 -6.649 -7.046 1.00 54.00 281 THR A C 1
ATOM 1982 O O . THR A 1 281 ? -5.562 -6.870 -5.853 1.00 54.00 281 THR A O 1
ATOM 1985 N N . GLU A 1 282 ? -4.134 -6.657 -7.563 1.00 57.00 282 GLU A N 1
ATOM 1986 C CA . GLU A 1 282 ? -2.958 -7.040 -6.788 1.00 57.00 282 GLU A CA 1
ATOM 1987 C C . GLU A 1 282 ? -2.272 -5.826 -6.158 1.00 57.00 282 GLU A C 1
ATOM 1989 O O . GLU A 1 282 ? -1.878 -4.862 -6.821 1.00 57.00 282 GLU A O 1
ATOM 1994 N N . GLU A 1 283 ? -2.111 -5.901 -4.841 1.00 58.69 283 GLU A N 1
ATOM 1995 C CA . GLU A 1 283 ? -1.336 -4.944 -4.065 1.00 58.69 283 GLU A CA 1
ATOM 1996 C C . GLU A 1 283 ? 0.139 -5.329 -4.071 1.00 58.69 283 GLU A C 1
ATOM 1998 O O . GLU A 1 283 ? 0.495 -6.484 -3.819 1.00 58.69 283 GLU A O 1
ATOM 2003 N N . GLY A 1 284 ? 0.986 -4.343 -4.355 1.00 53.81 284 GLY A N 1
ATOM 2004 C CA . GLY A 1 284 ? 2.430 -4.457 -4.232 1.00 53.81 284 GLY A CA 1
ATOM 2005 C C . GLY A 1 284 ? 2.886 -3.912 -2.885 1.00 53.81 284 GLY A C 1
ATOM 2006 O O . GLY A 1 284 ? 2.541 -2.781 -2.531 1.00 53.81 284 GLY A O 1
ATOM 2007 N N . ASP A 1 285 ? 3.678 -4.691 -2.151 1.00 58.03 285 ASP A N 1
ATOM 2008 C CA . ASP A 1 285 ? 4.423 -4.206 -0.984 1.00 58.03 285 ASP A CA 1
ATOM 2009 C C . ASP A 1 285 ? 5.897 -4.004 -1.360 1.00 58.03 285 ASP A C 1
ATOM 2011 O O . ASP A 1 285 ? 6.423 -4.647 -2.271 1.00 58.03 285 ASP A O 1
ATOM 2015 N N . GLN A 1 286 ? 6.572 -3.095 -0.668 1.00 52.78 286 GLN A N 1
ATOM 2016 C CA . GLN A 1 286 ? 7.990 -2.829 -0.880 1.00 52.78 286 GLN A CA 1
ATOM 2017 C C . GLN A 1 286 ? 8.804 -4.085 -0.558 1.00 52.78 286 GLN A C 1
ATOM 2019 O O . GLN A 1 286 ? 8.732 -4.633 0.546 1.00 52.78 286 GLN A O 1
ATOM 2024 N N . GLY A 1 287 ? 9.617 -4.530 -1.512 1.00 37.84 287 GLY A N 1
ATOM 2025 C CA . GLY A 1 287 ? 10.599 -5.583 -1.301 1.00 37.84 287 GLY A CA 1
ATOM 2026 C C . GLY A 1 287 ? 11.630 -5.126 -0.287 1.00 37.84 287 GLY A C 1
ATOM 2027 O O . GLY A 1 287 ? 12.471 -4.292 -0.599 1.00 37.84 287 GLY A O 1
ATOM 2028 N N . TYR A 1 288 ? 11.557 -5.676 0.925 1.00 34.31 288 TYR A N 1
ATOM 2029 C CA . TYR A 1 288 ? 12.453 -5.373 2.042 1.00 34.31 288 TYR A CA 1
ATOM 2030 C C . TYR A 1 288 ? 12.436 -3.910 2.514 1.00 34.31 288 TYR A C 1
ATOM 2032 O O . TYR A 1 288 ? 13.444 -3.210 2.491 1.00 34.31 288 TYR A O 1
ATOM 2040 N N . LEU A 1 289 ? 11.332 -3.498 3.136 1.00 35.62 289 LEU A N 1
ATOM 2041 C CA . LEU A 1 289 ? 11.450 -2.652 4.322 1.00 35.62 289 LEU A CA 1
ATOM 2042 C C . LEU A 1 289 ? 11.367 -3.549 5.555 1.00 35.62 289 LEU A C 1
ATOM 2044 O O . LEU A 1 289 ? 10.309 -4.065 5.913 1.00 35.62 289 LEU A O 1
ATOM 2048 N N . SER A 1 290 ? 12.496 -3.699 6.251 1.00 35.66 290 SER A N 1
ATOM 2049 C CA . SER A 1 290 ? 12.461 -3.884 7.700 1.00 35.66 290 SER A CA 1
ATOM 2050 C C . SER A 1 290 ? 11.690 -2.681 8.248 1.00 35.66 290 SER A C 1
ATOM 2052 O O . SER A 1 290 ? 12.277 -1.618 8.453 1.00 35.66 290 SER A O 1
ATOM 2054 N N . ARG A 1 291 ? 10.367 -2.819 8.434 1.00 40.72 291 ARG A N 1
ATOM 2055 C CA . ARG A 1 291 ? 9.465 -1.825 9.052 1.00 40.72 291 ARG A CA 1
ATOM 2056 C C . ARG A 1 291 ? 9.770 -1.704 10.553 1.00 40.72 291 ARG A C 1
ATOM 2058 O O . ARG A 1 291 ? 8.879 -1.779 11.395 1.00 40.72 291 ARG A O 1
ATOM 2065 N N . GLY A 1 292 ? 11.053 -1.553 10.879 1.00 31.38 292 GLY A N 1
ATOM 2066 C CA . GLY A 1 292 ? 11.637 -1.610 12.214 1.00 31.38 292 GLY A CA 1
ATOM 2067 C C . GLY A 1 292 ? 11.224 -0.458 13.119 1.00 31.38 292 GLY A C 1
ATOM 2068 O O . GLY A 1 292 ? 11.446 -0.548 14.317 1.00 31.38 292 GLY A O 1
ATOM 2069 N N . ASN A 1 293 ? 10.558 0.568 12.581 1.00 30.81 293 ASN A N 1
ATOM 2070 C CA . ASN A 1 293 ? 10.070 1.694 13.376 1.00 30.81 293 ASN A CA 1
ATOM 2071 C C . ASN A 1 293 ? 8.542 1.847 13.351 1.00 30.81 293 ASN A C 1
ATOM 2073 O O . ASN A 1 293 ? 7.978 2.370 14.303 1.00 30.81 293 ASN A O 1
ATOM 2077 N N . ASP A 1 294 ? 7.845 1.346 12.327 1.00 35.50 294 ASP A N 1
ATOM 2078 C CA . ASP A 1 294 ? 6.401 1.595 12.172 1.00 35.50 294 ASP A CA 1
ATOM 2079 C C . ASP A 1 294 ? 5.529 0.515 12.841 1.00 35.50 294 ASP A C 1
ATOM 2081 O O . ASP A 1 294 ? 4.387 0.756 13.231 1.00 35.50 294 ASP A O 1
ATOM 2085 N N . ILE A 1 295 ? 6.097 -0.675 13.071 1.00 35.34 295 ILE A N 1
ATOM 2086 C CA . ILE A 1 295 ? 5.476 -1.709 13.914 1.00 35.34 295 ILE A CA 1
ATOM 2087 C C . ILE A 1 295 ? 5.577 -1.325 15.404 1.00 35.34 295 ILE A C 1
ATOM 2089 O O . ILE A 1 295 ? 4.694 -1.685 16.182 1.00 35.34 295 ILE A O 1
ATOM 2093 N N . LEU A 1 296 ? 6.574 -0.519 15.795 1.00 31.39 296 LEU A N 1
ATOM 2094 C CA . LEU A 1 296 ? 6.742 -0.070 17.183 1.00 31.39 296 LEU A CA 1
ATOM 2095 C C . LEU A 1 296 ? 5.704 0.989 17.599 1.00 31.39 296 LEU A C 1
ATOM 2097 O O . LEU A 1 296 ? 5.271 0.987 18.748 1.00 31.39 296 LEU A O 1
ATOM 2101 N N . TYR A 1 297 ? 5.216 1.812 16.659 1.00 35.25 297 TYR A N 1
ATOM 2102 C CA . TYR A 1 297 ? 4.103 2.747 16.899 1.00 35.25 297 TYR A CA 1
ATOM 2103 C C . TYR A 1 297 ? 2.756 2.045 17.147 1.00 35.25 297 TYR A C 1
ATOM 2105 O O . TYR A 1 297 ? 1.843 2.643 17.709 1.00 35.25 297 TYR A O 1
ATOM 2113 N N . SER A 1 298 ? 2.610 0.784 16.724 1.00 37.12 298 SER A N 1
ATOM 2114 C CA . SER A 1 298 ? 1.331 0.062 16.710 1.00 37.12 298 SER A CA 1
ATOM 2115 C C . SER A 1 298 ? 1.101 -0.854 17.915 1.00 37.12 298 SER A C 1
ATOM 2117 O O . SER A 1 298 ? -0.013 -1.360 18.049 1.00 37.12 298 SER A O 1
ATOM 2119 N N . LEU A 1 299 ? 2.120 -1.138 18.731 1.00 37.28 299 LEU A N 1
ATOM 2120 C CA . LEU A 1 299 ? 2.038 -2.201 19.744 1.00 37.28 299 LEU A CA 1
ATOM 2121 C C . LEU A 1 299 ? 2.031 -1.703 21.195 1.00 37.28 299 LEU A C 1
ATOM 2123 O O . LEU A 1 299 ? 1.496 -2.417 22.029 1.00 37.28 299 LEU A O 1
ATOM 2127 N N . ASN A 1 300 ? 2.533 -0.496 21.495 1.00 28.39 300 ASN A N 1
ATOM 2128 C CA . ASN A 1 300 ? 2.751 -0.062 22.888 1.00 28.39 300 ASN A CA 1
ATOM 2129 C C . ASN A 1 300 ? 2.162 1.308 23.270 1.00 28.39 300 ASN A C 1
ATOM 2131 O O . ASN A 1 300 ? 2.634 1.900 24.230 1.00 28.39 300 ASN A O 1
ATOM 2135 N N . GLY A 1 301 ? 1.167 1.833 22.544 1.00 40.97 301 GLY A N 1
ATOM 2136 C CA . GLY A 1 301 ? 0.306 2.927 23.037 1.00 40.97 301 GLY A CA 1
ATOM 2137 C C . GLY A 1 301 ? 0.977 4.091 23.796 1.00 40.97 301 GLY A C 1
ATOM 2138 O O . GLY A 1 301 ? 0.406 4.546 24.780 1.00 40.97 301 GLY A O 1
ATOM 2139 N N . GLY A 1 302 ? 2.161 4.574 23.392 1.00 29.16 302 GLY A N 1
ATOM 2140 C CA . GLY A 1 302 ? 2.942 5.485 24.236 1.00 29.16 302 GLY A CA 1
ATOM 2141 C C . GLY A 1 302 ? 3.842 6.457 23.475 1.00 29.16 302 GLY A C 1
ATOM 2142 O O . GLY A 1 302 ? 4.675 6.045 22.674 1.00 29.16 302 GLY A O 1
ATOM 2143 N N . ASP A 1 303 ? 3.614 7.738 23.762 1.00 32.41 303 ASP A N 1
ATOM 2144 C CA . ASP A 1 303 ? 4.462 8.933 23.688 1.00 32.41 303 ASP A CA 1
ATOM 2145 C C . ASP A 1 303 ? 5.564 9.087 22.625 1.00 32.41 303 ASP A C 1
ATOM 2147 O O . ASP A 1 303 ? 6.542 8.348 22.515 1.00 32.41 303 ASP A O 1
ATOM 2151 N N . ILE A 1 304 ? 5.465 10.230 21.940 1.00 31.34 304 ILE A N 1
ATOM 2152 C CA . ILE A 1 304 ? 6.553 10.874 21.211 1.00 31.34 304 ILE A CA 1
ATOM 2153 C C . ILE A 1 304 ? 7.638 11.249 22.230 1.00 31.34 304 ILE A C 1
ATOM 2155 O O . ILE A 1 304 ? 7.511 12.252 22.933 1.00 31.34 304 ILE A O 1
ATOM 2159 N N . LEU A 1 305 ? 8.749 10.509 22.269 1.00 26.42 305 LEU A N 1
ATOM 2160 C CA . LEU A 1 305 ? 9.989 11.077 22.792 1.00 26.42 305 LEU A CA 1
ATOM 2161 C C . LEU A 1 305 ? 10.458 12.146 21.797 1.00 26.42 305 LEU A C 1
ATOM 2163 O O . LEU A 1 305 ? 11.127 11.864 20.805 1.00 26.42 305 LEU A O 1
ATOM 2167 N N . THR A 1 306 ? 10.086 13.399 22.045 1.00 35.12 306 THR A N 1
ATOM 2168 C CA . THR A 1 306 ? 10.824 14.526 21.484 1.00 35.12 306 THR A CA 1
ATOM 2169 C C . THR A 1 306 ? 12.209 14.526 22.121 1.00 35.12 306 THR A C 1
ATOM 2171 O O . THR A 1 306 ? 12.332 14.781 23.320 1.00 35.12 306 THR A O 1
ATOM 2174 N N . SER A 1 307 ? 13.264 14.299 21.34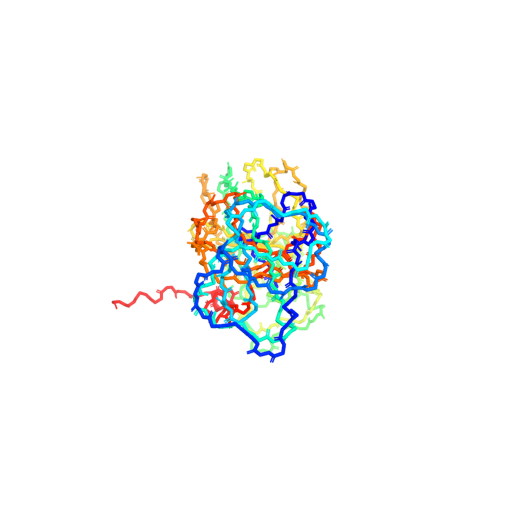4 1.00 23.77 307 SER A N 1
ATOM 2175 C CA . SER A 1 307 ? 14.590 14.780 21.728 1.00 23.77 307 SER A CA 1
ATOM 2176 C C . SER A 1 307 ? 15.388 15.223 20.505 1.00 23.77 307 SER A C 1
ATOM 2178 O O . SER A 1 307 ? 15.763 14.378 19.699 1.00 23.77 307 SER A O 1
ATOM 2180 N N . HIS A 1 308 ? 15.597 16.543 20.448 1.00 28.45 308 HIS A N 1
ATOM 2181 C CA . HIS A 1 308 ? 16.731 17.302 19.897 1.00 28.45 308 HIS A CA 1
ATOM 2182 C C . HIS A 1 308 ? 17.343 16.851 18.567 1.00 28.45 308 HIS A C 1
ATOM 2184 O O . HIS A 1 308 ? 18.093 15.852 18.559 1.00 28.45 308 HIS A O 1
#